Protein AF-A0A1I3NPU5-F1 (afdb_monomer_lite)

Structure (mmCIF, N/CA/C/O backbone):
data_AF-A0A1I3NPU5-F1
#
_entry.id   AF-A0A1I3NPU5-F1
#
loop_
_atom_site.group_PDB
_atom_site.id
_atom_site.type_symbol
_atom_site.label_atom_id
_atom_site.label_alt_id
_atom_site.label_comp_id
_atom_site.label_asym_id
_atom_site.label_entity_id
_atom_site.label_seq_id
_atom_site.pdbx_PDB_ins_code
_atom_site.Cartn_x
_atom_site.Cartn_y
_atom_site.Cartn_z
_atom_site.occupancy
_atom_site.B_iso_or_equiv
_atom_site.auth_seq_id
_atom_site.auth_comp_id
_atom_site.auth_asym_id
_atom_site.auth_atom_id
_atom_site.pdbx_PDB_model_num
ATOM 1 N N . MET A 1 1 ? -22.620 -15.487 -10.287 1.00 55.28 1 MET A N 1
ATOM 2 C CA . MET A 1 1 ? -22.312 -14.068 -9.967 1.00 55.28 1 MET A CA 1
ATOM 3 C C . MET A 1 1 ? -23.453 -13.297 -9.275 1.00 55.28 1 MET A C 1
ATOM 5 O O . MET A 1 1 ? -23.161 -12.290 -8.640 1.00 55.28 1 MET A O 1
ATOM 9 N N . ALA A 1 2 ? -24.715 -13.752 -9.311 1.00 50.53 2 ALA A N 1
ATOM 10 C CA . ALA A 1 2 ? -25.869 -13.012 -8.768 1.00 50.53 2 ALA A CA 1
ATOM 11 C C . ALA A 1 2 ? -25.857 -12.778 -7.237 1.00 50.53 2 ALA A C 1
ATOM 13 O O . ALA A 1 2 ? -26.222 -11.702 -6.769 1.00 50.53 2 ALA A O 1
ATOM 14 N N . TYR A 1 3 ? -25.352 -13.728 -6.443 1.00 52.34 3 TYR A N 1
ATOM 15 C CA . TYR A 1 3 ? -25.342 -13.622 -4.973 1.00 52.34 3 TYR A CA 1
ATOM 16 C C . TYR A 1 3 ? -24.472 -12.480 -4.425 1.00 52.34 3 TYR A C 1
ATOM 18 O O . TYR A 1 3 ? -24.775 -11.903 -3.380 1.00 52.34 3 TYR A O 1
ATOM 26 N N . LYS A 1 4 ? -23.411 -12.101 -5.148 1.00 52.94 4 LYS A N 1
ATOM 27 C CA . LYS A 1 4 ? -22.496 -11.031 -4.723 1.00 52.94 4 LYS A CA 1
ATOM 28 C C . LYS A 1 4 ? -23.149 -9.649 -4.862 1.00 52.94 4 LYS A C 1
ATOM 30 O O . LYS A 1 4 ? -22.954 -8.794 -4.005 1.00 52.94 4 LYS A O 1
ATOM 35 N N . LEU A 1 5 ? -23.982 -9.460 -5.888 1.00 54.56 5 LEU A N 1
ATOM 36 C CA . LEU A 1 5 ? -24.733 -8.223 -6.129 1.00 54.56 5 LEU A CA 1
ATOM 37 C C . LEU A 1 5 ? -25.843 -8.002 -5.092 1.00 54.56 5 LEU A C 1
ATOM 39 O O . LEU A 1 5 ? -25.974 -6.893 -4.577 1.00 54.56 5 LEU A O 1
ATOM 43 N N . ILE A 1 6 ? -26.566 -9.060 -4.709 1.00 59.88 6 ILE A N 1
ATOM 44 C CA . ILE A 1 6 ? -27.622 -8.991 -3.682 1.00 59.88 6 ILE A CA 1
ATOM 45 C C . ILE A 1 6 ? -27.029 -8.616 -2.314 1.00 59.88 6 ILE A C 1
ATOM 47 O O . ILE A 1 6 ? -27.575 -7.771 -1.602 1.00 59.88 6 ILE A O 1
ATOM 51 N N . TYR A 1 7 ? -25.867 -9.176 -1.963 1.00 64.38 7 TYR A N 1
ATOM 52 C CA . TYR A 1 7 ? -25.189 -8.867 -0.701 1.00 64.38 7 TYR A CA 1
ATOM 53 C C . TYR A 1 7 ? -24.688 -7.414 -0.637 1.00 64.38 7 TYR A C 1
ATOM 55 O O . TYR A 1 7 ? -24.809 -6.750 0.395 1.00 64.38 7 TYR A O 1
ATOM 63 N N . LEU A 1 8 ? -24.168 -6.888 -1.751 1.00 59.44 8 LEU A N 1
ATOM 64 C CA . LEU A 1 8 ? -23.740 -5.491 -1.852 1.00 59.44 8 LEU A CA 1
ATOM 65 C C . LEU A 1 8 ? -24.924 -4.513 -1.777 1.00 59.44 8 LEU A C 1
ATOM 67 O O . LEU A 1 8 ? -24.841 -3.533 -1.038 1.00 59.44 8 LEU A O 1
ATOM 71 N N . GLN A 1 9 ? -26.040 -4.807 -2.450 1.00 53.09 9 GLN A N 1
ATOM 72 C CA . GLN A 1 9 ? -27.280 -4.020 -2.373 1.00 53.09 9 GLN A CA 1
ATOM 73 C C . GLN A 1 9 ? -27.826 -3.944 -0.936 1.00 53.09 9 GLN A C 1
ATOM 75 O O . GLN A 1 9 ? -28.074 -2.848 -0.421 1.00 53.09 9 GLN A O 1
ATOM 80 N N . LYS A 1 10 ? -27.902 -5.087 -0.238 1.00 60.91 10 LYS A N 1
ATOM 81 C CA . LYS A 1 10 ? -28.390 -5.169 1.151 1.00 60.91 10 LYS A CA 1
ATOM 82 C C . LYS A 1 10 ? -27.482 -4.408 2.127 1.00 60.91 10 LYS A C 1
ATOM 84 O O . LYS A 1 10 ? -27.968 -3.685 2.993 1.00 60.91 10 LYS A O 1
ATOM 89 N N . LYS A 1 11 ? -26.158 -4.481 1.936 1.00 61.94 11 LYS A N 1
ATOM 90 C CA . LYS A 1 11 ? -25.164 -3.755 2.749 1.00 61.94 11 LYS A CA 1
ATOM 91 C C . LYS A 1 11 ? -25.209 -2.238 2.536 1.00 61.94 11 LYS A C 1
ATOM 93 O O . LYS A 1 11 ? -24.946 -1.490 3.476 1.00 61.94 11 LYS A O 1
ATOM 98 N N . ILE A 1 12 ? -25.539 -1.772 1.331 1.00 61.97 12 ILE A N 1
ATOM 99 C CA . ILE A 1 12 ? -25.711 -0.339 1.040 1.00 61.97 12 ILE A CA 1
ATOM 100 C C . ILE A 1 12 ? -26.996 0.191 1.689 1.00 61.97 12 ILE A C 1
ATOM 102 O O . ILE A 1 12 ? -26.957 1.251 2.311 1.00 61.97 12 ILE A O 1
ATOM 106 N N . HIS A 1 13 ? -28.107 -0.549 1.610 1.00 57.25 13 HIS A N 1
ATOM 107 C CA . HIS A 1 13 ? -29.369 -0.150 2.247 1.00 57.25 13 HIS A CA 1
ATOM 108 C C . HIS A 1 13 ? -29.252 -0.081 3.773 1.00 57.25 13 HIS A C 1
ATOM 110 O O . HIS A 1 13 ? -29.665 0.909 4.369 1.00 57.25 13 HIS A O 1
ATOM 116 N N . MET A 1 14 ? -28.589 -1.061 4.395 1.00 57.94 14 MET A N 1
ATOM 117 C CA . MET A 1 14 ? -28.402 -1.098 5.850 1.00 57.94 14 MET A CA 1
ATOM 118 C C . MET A 1 14 ? -27.530 0.052 6.382 1.00 57.94 14 MET A C 1
ATOM 120 O O . MET A 1 14 ? -27.693 0.489 7.516 1.00 57.94 14 MET A O 1
ATOM 124 N N . LYS A 1 15 ? -26.598 0.566 5.568 1.00 53.28 15 LYS A N 1
ATOM 125 C CA . LYS A 1 15 ? -25.791 1.739 5.934 1.00 53.28 15 LYS A CA 1
ATOM 126 C C . LYS A 1 15 ? -26.586 3.038 5.831 1.00 53.28 15 LYS A C 1
ATOM 128 O O . LYS A 1 15 ? -26.459 3.880 6.708 1.00 53.28 15 LYS A O 1
ATOM 133 N N . LYS A 1 16 ? -27.419 3.189 4.795 1.00 55.38 16 LYS A N 1
ATOM 134 C CA . LYS A 1 16 ? -28.238 4.395 4.591 1.00 55.38 16 LYS A CA 1
ATOM 135 C C . LYS A 1 16 ? -29.291 4.571 5.689 1.00 55.38 16 LYS A C 1
ATOM 137 O O . LYS A 1 16 ? -29.478 5.687 6.161 1.00 55.38 16 LYS A O 1
ATOM 142 N N . THR A 1 17 ? -29.924 3.485 6.137 1.00 55.03 17 THR A N 1
ATOM 143 C CA . THR A 1 17 ? -30.893 3.534 7.245 1.00 55.03 17 THR A CA 1
ATOM 144 C C . THR A 1 17 ? -30.230 3.865 8.581 1.00 55.03 17 THR A C 1
ATOM 146 O O . THR A 1 17 ? -30.767 4.666 9.340 1.00 55.03 17 THR A O 1
ATOM 149 N N . LEU A 1 18 ? -29.032 3.335 8.848 1.00 48.75 18 LEU A N 1
ATOM 150 C CA . LEU A 1 18 ? -28.306 3.613 10.090 1.00 48.75 18 LEU A CA 1
ATOM 151 C C . LEU A 1 18 ? -27.830 5.074 10.186 1.00 48.75 18 LEU A C 1
ATOM 153 O O . LEU A 1 18 ? -27.837 5.652 11.269 1.00 48.75 18 LEU A O 1
ATOM 157 N N . THR A 1 19 ? -27.457 5.691 9.059 1.00 53.41 19 THR A N 1
ATOM 158 C CA . THR A 1 19 ? -27.068 7.109 9.018 1.00 53.41 19 THR A CA 1
ATOM 159 C C . THR A 1 19 ? -28.266 8.044 9.204 1.00 53.41 19 THR A C 1
ATOM 161 O O . THR A 1 19 ? -28.142 9.048 9.893 1.00 53.41 19 THR A O 1
ATOM 164 N N . LEU A 1 20 ? -29.442 7.715 8.657 1.00 48.59 20 LEU A N 1
ATOM 165 C CA . LEU A 1 20 ? -30.634 8.562 8.804 1.00 48.59 20 LEU A CA 1
ATOM 166 C C . LEU A 1 20 ? -31.124 8.629 10.263 1.00 48.59 20 LEU A C 1
ATOM 168 O O . LEU A 1 20 ? -31.518 9.690 10.742 1.00 48.59 20 LEU A O 1
ATOM 172 N N . ILE A 1 21 ? -31.039 7.508 10.987 1.00 55.41 21 ILE A N 1
ATOM 173 C CA . ILE A 1 21 ? -31.462 7.418 12.392 1.00 55.41 21 ILE A CA 1
ATOM 174 C C . ILE A 1 21 ? -30.550 8.257 13.304 1.00 55.41 21 ILE A C 1
ATOM 176 O O . ILE A 1 21 ? -31.046 8.869 14.247 1.00 55.41 21 ILE A O 1
ATOM 180 N N . SER A 1 22 ? -29.243 8.357 13.015 1.00 49.97 22 SER A N 1
ATOM 181 C CA . SER A 1 22 ? -28.335 9.163 13.848 1.00 49.97 22 SER A CA 1
ATOM 182 C C . SER A 1 22 ? -28.521 10.671 13.675 1.00 49.97 22 SER A C 1
ATOM 184 O O . SER A 1 22 ? -28.200 11.423 14.587 1.00 49.97 22 SER A O 1
ATOM 186 N N . PHE A 1 23 ? -29.023 11.134 12.526 1.00 47.38 23 PHE A N 1
ATOM 187 C CA . PHE A 1 23 ? -29.339 12.554 12.335 1.00 47.38 23 PHE A CA 1
ATOM 188 C C . PHE A 1 23 ? -30.667 12.951 12.995 1.00 47.38 23 PHE A C 1
ATOM 190 O O . PHE A 1 23 ? -30.791 14.072 13.481 1.00 47.38 23 PHE A O 1
ATOM 197 N N . PHE A 1 24 ? -31.634 12.033 13.083 1.00 43.47 24 PHE A N 1
ATOM 198 C CA . PHE A 1 24 ? -32.937 12.317 13.691 1.00 43.47 24 PHE A CA 1
ATOM 199 C C . PHE A 1 24 ? -32.877 12.434 15.225 1.00 43.47 24 PHE A C 1
ATOM 201 O O . PHE A 1 24 ? -33.592 13.241 15.814 1.00 43.47 24 PHE A O 1
ATOM 208 N N . THR A 1 25 ? -31.987 11.692 15.891 1.00 50.06 25 THR A N 1
ATOM 209 C CA . THR A 1 25 ? -31.838 11.769 17.356 1.00 50.06 25 THR A CA 1
ATOM 210 C C . THR A 1 25 ? -31.102 13.022 17.829 1.00 50.06 25 THR A C 1
ATOM 212 O O . THR A 1 25 ? -31.394 13.516 18.914 1.00 50.06 25 THR A O 1
ATOM 215 N N . ILE A 1 26 ? -30.197 13.582 17.020 1.00 48.22 26 ILE A N 1
ATOM 216 C CA . ILE A 1 26 ? -29.483 14.823 17.365 1.00 4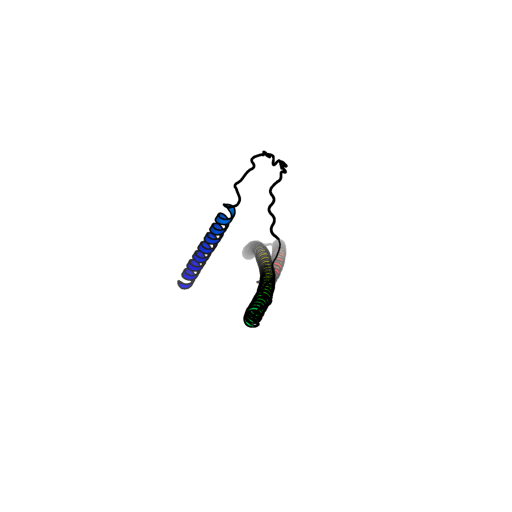8.22 26 ILE A CA 1
ATOM 217 C C . ILE A 1 26 ? -30.420 16.040 17.270 1.00 48.22 26 ILE A C 1
ATOM 219 O O . ILE A 1 26 ? -30.344 16.927 18.115 1.00 48.22 26 ILE A O 1
ATOM 223 N N . ALA A 1 27 ? -31.356 16.054 16.313 1.00 45.97 27 ALA A N 1
ATOM 224 C CA . ALA A 1 27 ? -32.297 17.165 16.132 1.00 45.97 27 ALA A CA 1
ATOM 225 C C . ALA A 1 27 ? -33.330 17.305 17.271 1.00 45.97 27 ALA A C 1
ATOM 227 O O . ALA A 1 27 ? -33.789 18.411 17.550 1.00 45.97 27 ALA A O 1
ATOM 228 N N . LEU A 1 28 ? -33.679 16.212 17.961 1.00 45.59 28 LEU A N 1
ATOM 229 C CA . LEU A 1 28 ? -34.608 16.252 19.100 1.00 45.59 28 LEU A CA 1
ATOM 230 C C . LEU A 1 28 ? -33.964 16.792 20.387 1.00 45.59 28 LEU A C 1
ATOM 232 O O . LEU A 1 28 ? -34.662 17.373 21.209 1.00 45.59 28 LEU A O 1
ATOM 236 N N . VAL A 1 29 ? -32.644 16.650 20.555 1.00 44.84 29 VAL A N 1
ATOM 237 C CA . VAL A 1 29 ? -31.936 17.091 21.774 1.00 44.84 29 VAL A CA 1
ATOM 238 C C . VAL A 1 29 ? -31.592 18.586 21.736 1.00 44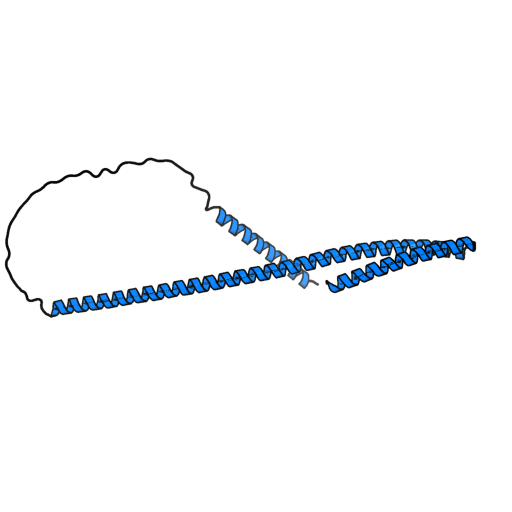.84 29 VAL A C 1
ATOM 240 O O . VAL A 1 29 ? -31.466 19.214 22.783 1.00 44.84 29 VAL A O 1
ATOM 243 N N . THR A 1 30 ? -31.493 19.200 20.554 1.00 42.59 30 THR A N 1
ATOM 244 C CA . THR A 1 30 ? -31.185 20.636 20.431 1.00 42.59 30 THR A CA 1
ATOM 245 C C . THR A 1 30 ? -32.404 21.554 20.528 1.00 42.59 30 THR A C 1
ATOM 247 O O . THR A 1 30 ? -32.223 22.760 20.651 1.00 42.59 30 THR A O 1
ATOM 250 N N . ASN A 1 31 ? -33.634 21.025 20.495 1.00 40.56 31 ASN A N 1
ATOM 251 C CA . ASN A 1 31 ? -34.851 21.849 20.490 1.00 40.56 31 ASN A CA 1
ATOM 252 C C . ASN A 1 31 ? -35.455 22.106 21.887 1.00 40.56 31 ASN A C 1
ATOM 254 O O . ASN A 1 31 ? -36.486 22.760 21.989 1.00 40.56 31 ASN A O 1
ATOM 258 N N . THR A 1 32 ? -34.831 21.616 22.966 1.00 36.97 32 THR A N 1
ATOM 259 C CA . THR A 1 32 ? -35.301 21.817 24.355 1.00 36.97 32 THR A CA 1
ATOM 260 C C . THR A 1 32 ? -34.429 22.773 25.178 1.00 36.97 32 THR A C 1
ATOM 262 O O . THR A 1 32 ? -34.630 22.894 26.380 1.00 36.97 32 THR A O 1
ATOM 265 N N . TYR A 1 33 ? -33.463 23.459 24.558 1.00 37.91 33 TYR A N 1
ATOM 266 C CA . TYR A 1 33 ? -32.543 24.389 25.231 1.00 37.91 33 TYR A CA 1
ATOM 267 C C . TYR A 1 33 ? -32.422 25.713 24.463 1.00 37.91 33 TYR A C 1
ATOM 269 O O . TYR A 1 33 ? -31.329 26.102 24.068 1.00 37.91 33 TYR A O 1
ATOM 277 N N . ALA A 1 34 ? -33.537 26.399 24.199 1.00 37.72 34 ALA A N 1
ATOM 278 C CA . ALA A 1 34 ? -33.488 27.769 23.673 1.00 37.72 34 ALA A CA 1
ATOM 279 C C . ALA A 1 34 ? -34.825 28.523 23.796 1.00 37.72 34 ALA A C 1
ATOM 281 O O . ALA A 1 34 ? -35.355 28.949 22.782 1.00 37.72 34 ALA A O 1
ATOM 282 N N . GLN A 1 35 ? -35.363 28.673 25.009 1.00 34.16 35 GLN A N 1
ATOM 283 C CA . GLN A 1 35 ? -36.125 29.831 25.529 1.00 34.16 35 GLN A CA 1
ATOM 284 C C . GLN A 1 35 ? -36.048 29.659 27.058 1.00 34.16 35 GLN A C 1
ATOM 286 O O . GLN A 1 35 ? -36.206 28.547 27.539 1.00 34.16 35 GLN A O 1
ATOM 291 N N . GLU A 1 36 ? -35.602 30.614 27.865 1.00 34.31 36 GLU A N 1
ATOM 292 C CA . GLU A 1 36 ? -36.238 31.902 28.121 1.00 34.31 36 GLU A CA 1
ATOM 293 C C . GLU A 1 36 ? -35.182 32.950 28.507 1.00 34.31 36 GLU A C 1
ATOM 295 O O . GLU A 1 36 ? -34.229 32.672 29.239 1.00 34.31 36 GLU A O 1
ATOM 300 N N . GLY A 1 37 ? -35.360 34.153 27.960 1.00 32.03 37 GLY A N 1
ATOM 301 C CA . GLY A 1 37 ? -34.601 35.349 28.292 1.00 32.03 37 GLY A CA 1
ATOM 302 C C . GLY A 1 37 ? -35.202 36.115 29.471 1.00 32.03 37 GLY A C 1
ATOM 303 O O . GLY A 1 37 ? -36.345 35.913 29.874 1.00 32.03 37 GLY A O 1
ATOM 304 N N . GLU A 1 38 ? -34.368 37.002 29.996 1.00 32.44 38 GLU A N 1
ATOM 30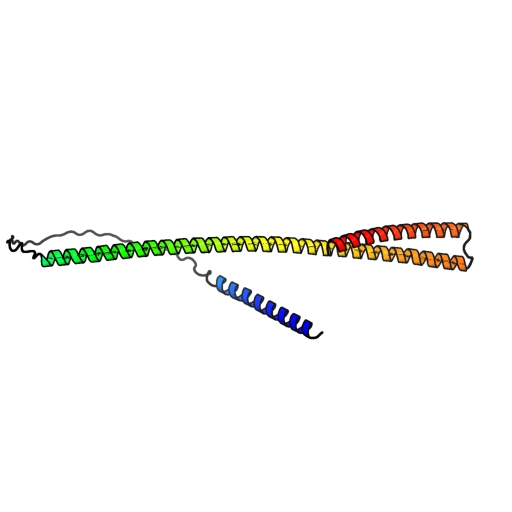5 C CA . GLU A 1 38 ? -34.559 37.917 31.118 1.00 32.44 38 GLU A CA 1
ATOM 306 C C . GLU A 1 38 ? -35.865 38.725 31.078 1.00 32.44 38 GLU A C 1
ATOM 308 O O . GLU A 1 38 ? -36.223 39.293 30.050 1.00 32.44 38 GLU A O 1
ATOM 313 N N . THR A 1 39 ? -36.494 38.912 32.242 1.00 30.12 39 THR A N 1
ATOM 314 C CA . THR A 1 39 ? -37.157 40.178 32.593 1.00 30.12 39 THR A CA 1
ATOM 315 C C . THR A 1 39 ? -37.045 40.464 34.093 1.00 30.12 39 THR A C 1
ATOM 317 O O . THR A 1 39 ? -36.981 39.584 34.948 1.00 30.12 39 THR A O 1
ATOM 320 N N . THR A 1 40 ? -36.941 41.753 34.368 1.00 32.25 40 THR A N 1
ATOM 321 C CA . THR A 1 40 ? -36.535 42.460 35.580 1.00 32.25 40 THR A CA 1
ATOM 322 C C . THR A 1 40 ? -37.637 42.595 36.651 1.00 32.25 40 THR A C 1
ATOM 324 O O . THR A 1 40 ? -38.761 42.930 36.303 1.00 32.25 40 THR A O 1
ATOM 327 N N . ILE A 1 41 ? -37.265 42.393 37.932 1.00 36.34 41 ILE A N 1
ATOM 328 C CA . ILE A 1 41 ? -37.550 43.167 39.185 1.00 36.34 41 ILE A CA 1
ATOM 329 C C . ILE A 1 41 ? -38.910 43.930 39.246 1.00 36.34 41 ILE A C 1
ATOM 331 O O . ILE A 1 41 ? -39.131 44.776 38.382 1.00 36.34 41 ILE A O 1
ATOM 335 N N . PRO A 1 42 ? -39.769 43.787 40.302 1.00 35.38 42 PRO A N 1
ATOM 336 C CA . PRO A 1 42 ? -39.397 44.274 41.640 1.00 35.38 42 PRO A CA 1
ATOM 337 C C . PRO A 1 42 ? -39.877 43.548 42.908 1.00 35.38 42 PRO A C 1
ATOM 339 O O . PRO A 1 42 ? -40.962 42.984 43.016 1.00 35.38 42 PRO A O 1
ATOM 342 N N . ALA A 1 43 ? -39.019 43.701 43.920 1.00 30.53 43 ALA A N 1
ATOM 343 C CA . ALA A 1 43 ? -39.237 43.444 45.332 1.00 30.53 43 ALA A CA 1
ATOM 344 C C . ALA A 1 43 ? -40.442 44.220 45.889 1.00 30.53 43 ALA A C 1
ATOM 346 O O . ALA A 1 43 ? -40.550 45.431 45.699 1.00 30.53 43 ALA A O 1
ATOM 347 N N . THR A 1 44 ? -41.291 43.533 46.658 1.00 26.98 44 THR A N 1
ATOM 348 C CA . THR A 1 44 ? -42.281 44.165 47.537 1.00 26.98 44 THR A CA 1
ATOM 349 C C . THR A 1 44 ? -42.194 43.564 48.940 1.00 26.98 44 THR A C 1
ATOM 351 O O . THR A 1 44 ? -42.143 42.352 49.124 1.00 26.98 44 THR A O 1
ATOM 354 N N . LYS A 1 45 ? -42.117 44.495 49.894 1.00 26.95 45 LYS A N 1
ATOM 355 C CA . LYS A 1 45 ? -42.062 44.414 51.358 1.00 26.95 45 LYS A CA 1
ATOM 356 C C . LYS A 1 45 ? -42.844 43.261 51.995 1.00 26.95 45 LYS A C 1
ATOM 358 O O . LYS A 1 45 ? -44.010 43.058 51.677 1.00 26.95 45 LYS A O 1
ATOM 363 N N . ILE A 1 46 ? -42.261 42.680 53.045 1.00 29.83 46 ILE A N 1
ATOM 364 C CA . ILE A 1 46 ? -43.029 42.092 54.148 1.00 29.83 46 ILE A CA 1
ATOM 365 C C . ILE A 1 46 ? -42.560 42.732 55.455 1.00 29.83 46 ILE A C 1
ATOM 367 O O . ILE A 1 46 ? -41.429 42.551 55.898 1.00 29.83 46 ILE A O 1
ATOM 371 N N . THR A 1 47 ? -43.448 43.539 56.016 1.00 26.50 47 THR A N 1
ATOM 372 C CA . THR A 1 47 ? -43.441 44.079 57.376 1.00 26.50 47 THR A CA 1
ATOM 373 C C . THR A 1 47 ? -43.927 42.982 58.333 1.00 26.50 47 THR A C 1
ATOM 375 O O . THR A 1 47 ? -44.914 42.328 57.996 1.00 26.50 47 THR A O 1
ATOM 378 N N . PRO A 1 48 ? -43.357 42.802 59.536 1.00 28.64 48 PRO A N 1
ATOM 379 C CA . PRO A 1 48 ? -44.069 42.177 60.643 1.00 28.64 48 PRO A CA 1
ATOM 380 C C . PRO A 1 48 ? -44.543 43.271 61.608 1.00 28.64 48 PRO A C 1
ATOM 382 O O . PRO A 1 48 ? -43.728 43.940 62.241 1.00 28.64 48 PRO A O 1
ATOM 385 N N . SER A 1 49 ? -45.859 43.477 61.688 1.00 29.80 49 SER A N 1
ATOM 386 C CA . SER A 1 49 ? -46.488 44.327 62.700 1.00 29.80 49 SER A CA 1
ATOM 387 C C . SER A 1 49 ? -46.866 43.509 63.933 1.00 29.80 49 SER A C 1
ATOM 389 O O . SER A 1 49 ? -47.609 42.532 63.858 1.00 29.80 49 SER A O 1
ATOM 391 N N . GLU A 1 50 ? -46.343 43.984 65.048 1.00 28.77 50 GLU A N 1
ATOM 392 C CA . GLU A 1 50 ? -46.715 43.775 66.440 1.00 28.77 50 GLU A CA 1
ATOM 393 C C . GLU A 1 50 ? -48.208 44.043 66.720 1.00 28.77 50 GLU A C 1
ATOM 395 O O . GLU A 1 50 ? -48.784 44.993 66.191 1.00 28.77 50 GLU A O 1
ATOM 400 N N . SER A 1 51 ? -48.834 43.223 67.571 1.00 33.19 51 SER A N 1
ATOM 401 C CA . SER A 1 51 ? -49.849 43.677 68.537 1.00 33.19 51 SER A CA 1
ATOM 402 C C . SER A 1 51 ? -50.076 42.631 69.635 1.00 33.19 51 SER A C 1
ATOM 404 O O . SER A 1 51 ? -50.222 41.434 69.388 1.00 33.19 51 SER A O 1
ATOM 406 N N . VAL A 1 52 ? -50.046 43.143 70.861 1.00 28.64 52 VAL A N 1
ATOM 407 C CA . VAL A 1 52 ? -50.351 42.531 72.157 1.00 28.64 52 VAL A CA 1
ATOM 408 C C . VAL A 1 52 ? -51.778 42.943 72.537 1.00 28.64 52 VAL A C 1
ATOM 410 O O . VAL A 1 52 ? -52.158 44.059 72.204 1.00 28.64 52 VAL A O 1
ATOM 413 N N . GLU A 1 53 ? -52.534 42.074 73.222 1.00 30.53 53 GLU A N 1
ATOM 414 C CA . GLU A 1 53 ? -53.359 42.351 74.430 1.00 30.53 53 GLU A CA 1
ATOM 415 C C . GLU A 1 53 ? -54.298 41.143 74.717 1.00 30.53 53 GLU A C 1
ATOM 417 O O . GLU A 1 53 ? -54.981 40.669 73.816 1.00 30.53 53 GLU A O 1
ATOM 422 N N . THR A 1 54 ? -54.170 40.410 75.842 1.00 24.33 54 THR A N 1
ATOM 423 C CA . THR A 1 54 ? -54.895 40.540 77.147 1.00 24.33 54 THR A CA 1
ATOM 424 C C . THR A 1 54 ? -56.438 40.586 77.001 1.00 24.33 54 THR A C 1
ATOM 426 O O . THR A 1 54 ? -56.936 41.324 76.171 1.00 24.33 54 THR A O 1
ATOM 429 N N . ILE A 1 55 ? -57.338 39.885 77.720 1.00 27.84 55 ILE A N 1
ATOM 430 C CA . ILE A 1 55 ? -57.448 39.271 79.066 1.00 27.84 55 ILE A CA 1
ATOM 431 C C . ILE A 1 55 ? -58.637 38.267 79.014 1.00 27.84 55 ILE A C 1
ATOM 433 O O . ILE A 1 55 ? -59.595 38.547 78.290 1.00 27.84 55 ILE A O 1
ATOM 437 N N . LYS A 1 56 ? -58.659 37.188 79.821 1.00 31.44 56 LYS A N 1
ATOM 438 C CA . LYS A 1 56 ? -59.732 36.899 80.815 1.00 31.44 56 LYS A CA 1
ATOM 439 C C . LYS A 1 56 ? -59.575 35.554 81.532 1.00 31.44 56 LYS A C 1
ATOM 441 O O . LYS A 1 56 ? -59.022 34.588 81.028 1.00 31.44 56 LYS A O 1
ATOM 446 N N . GLU A 1 57 ? -60.072 35.594 82.755 1.00 26.34 57 GLU A N 1
ATOM 447 C CA . GLU A 1 57 ? -59.764 34.841 83.960 1.00 26.34 57 GLU A CA 1
ATOM 448 C C . GLU A 1 57 ? -60.997 34.019 84.374 1.00 26.34 57 GLU A C 1
ATOM 450 O O . GLU A 1 57 ? -62.112 34.529 84.288 1.00 26.34 57 GLU A O 1
ATOM 455 N N . ALA A 1 58 ? -60.795 32.766 84.796 1.00 30.27 58 ALA A N 1
ATOM 456 C CA . ALA A 1 58 ? -61.681 31.947 85.647 1.00 30.27 58 ALA A CA 1
ATOM 457 C C . ALA A 1 58 ? -60.942 30.614 85.907 1.00 30.27 58 ALA A C 1
ATOM 459 O O . ALA A 1 58 ? -60.768 29.816 84.992 1.00 30.27 58 ALA A O 1
ATOM 460 N N . VAL A 1 59 ? -60.233 30.434 87.028 1.00 28.64 59 VAL A N 1
ATOM 461 C CA . VAL A 1 59 ? -60.737 29.900 88.312 1.00 28.64 59 VAL A CA 1
ATOM 462 C C . VAL A 1 59 ? -61.631 28.669 88.118 1.00 28.64 59 VAL A C 1
ATOM 464 O O . VAL A 1 59 ? -62.774 28.827 87.716 1.00 28.64 59 VAL A O 1
ATOM 467 N N . VAL A 1 60 ? -61.115 27.464 88.401 1.00 29.59 60 VAL A N 1
ATOM 468 C CA . VAL A 1 60 ? -61.535 26.574 89.509 1.00 29.59 60 VAL A CA 1
ATOM 469 C C . VAL A 1 60 ? -60.486 25.452 89.662 1.00 29.59 60 VAL A C 1
ATOM 471 O O . VAL A 1 60 ? -60.006 24.865 88.696 1.00 29.59 60 VAL A O 1
ATOM 474 N N . GLU A 1 61 ? -60.126 25.225 90.919 1.00 28.39 61 GLU A N 1
ATOM 475 C CA . GLU A 1 61 ? -59.133 24.319 91.496 1.00 28.39 61 GLU A CA 1
ATOM 476 C C . GLU A 1 61 ? -59.538 22.812 91.510 1.00 28.39 61 GLU A C 1
ATOM 478 O O . GLU A 1 61 ? -60.616 22.454 91.033 1.00 28.39 61 GLU A O 1
ATOM 483 N N . PRO A 1 62 ? -58.663 21.901 91.998 1.00 45.72 62 PRO A N 1
ATOM 484 C CA . PRO A 1 62 ? -58.545 20.512 91.561 1.00 45.72 62 PRO A CA 1
ATOM 485 C C . PRO A 1 62 ? -59.356 19.535 92.418 1.00 45.72 62 PRO A C 1
ATOM 487 O O . PRO A 1 62 ? -59.652 19.789 93.580 1.00 45.72 62 PRO A O 1
ATOM 490 N N . THR A 1 63 ? -59.650 18.346 91.893 1.00 26.92 63 THR A N 1
ATOM 491 C CA . THR A 1 63 ? -60.027 17.205 92.742 1.00 26.92 63 THR A CA 1
ATOM 492 C C . THR A 1 63 ? -59.725 15.884 92.044 1.00 26.92 63 THR A C 1
ATOM 494 O O . THR A 1 63 ? -60.420 15.437 91.138 1.00 26.92 63 THR A O 1
ATOM 497 N N . THR A 1 64 ? -58.603 15.304 92.467 1.00 38.25 64 THR A N 1
ATOM 498 C CA . THR A 1 64 ? -58.427 13.880 92.775 1.00 38.25 64 THR A CA 1
ATOM 499 C C . THR A 1 64 ? -59.561 12.945 92.340 1.00 38.25 64 THR A C 1
ATOM 501 O O . THR A 1 64 ? -60.638 12.960 92.931 1.00 38.25 64 THR A O 1
ATOM 504 N N . LYS A 1 65 ? -59.271 12.027 91.406 1.00 34.34 65 LYS A N 1
ATOM 505 C CA . LYS A 1 65 ? -59.756 10.636 91.464 1.00 34.34 65 LYS A CA 1
ATOM 506 C C . LYS A 1 65 ? -59.089 9.741 90.417 1.00 34.34 65 LYS A C 1
ATOM 508 O O . LYS A 1 65 ? -58.968 10.102 89.255 1.00 34.34 65 LYS A O 1
ATOM 513 N N . ALA A 1 66 ? -58.740 8.548 90.892 1.00 36.53 66 ALA A N 1
ATOM 514 C CA . ALA A 1 66 ? -58.429 7.339 90.140 1.00 36.53 66 ALA A CA 1
ATOM 515 C C . ALA A 1 66 ? -57.082 7.299 89.398 1.00 36.53 66 ALA A C 1
ATOM 517 O O . ALA A 1 66 ? -56.994 7.213 88.177 1.00 36.53 66 ALA A O 1
ATOM 518 N N . VAL A 1 67 ? -56.020 7.180 90.198 1.00 46.06 67 VAL A N 1
ATOM 519 C CA . VAL A 1 67 ? -54.950 6.216 89.909 1.00 46.06 67 VAL A CA 1
ATOM 520 C C . VAL A 1 67 ? -55.580 4.816 89.915 1.00 46.06 67 VAL A C 1
ATOM 522 O O . VAL A 1 67 ? -55.542 4.111 90.910 1.00 46.06 67 VAL A O 1
ATOM 525 N N . GLU A 1 68 ? -56.220 4.444 88.814 1.00 43.69 68 GLU A N 1
ATOM 526 C CA . GLU A 1 68 ? -56.468 3.053 88.428 1.00 43.69 68 GLU A CA 1
ATOM 527 C C . GLU A 1 68 ? -56.199 2.962 86.927 1.00 43.69 68 GLU A C 1
ATOM 529 O O . GLU A 1 68 ? -57.061 2.681 86.097 1.00 43.69 68 GLU A O 1
ATOM 534 N N . THR A 1 69 ? -54.950 3.248 86.561 1.00 45.31 69 THR A N 1
ATOM 535 C CA . THR A 1 69 ? -54.365 2.791 85.305 1.00 45.31 69 THR A CA 1
ATOM 536 C C . THR A 1 69 ? -54.364 1.269 85.337 1.00 45.31 69 THR A C 1
ATOM 538 O O . THR A 1 69 ? -53.428 0.622 85.807 1.00 45.31 69 THR A O 1
ATOM 541 N N . THR A 1 70 ? -55.477 0.689 84.892 1.00 52.03 70 THR A N 1
ATOM 542 C CA . THR A 1 70 ? -55.636 -0.754 84.764 1.00 52.03 70 THR A CA 1
ATOM 543 C C . THR A 1 70 ? -54.454 -1.304 83.970 1.00 52.03 70 THR A C 1
ATOM 545 O O . THR A 1 70 ? -54.078 -0.776 82.921 1.00 52.03 70 THR A O 1
ATOM 548 N N . ALA A 1 71 ? -53.835 -2.373 84.471 1.00 56.97 71 ALA A N 1
ATOM 549 C CA . ALA A 1 71 ? -52.686 -3.020 83.837 1.00 56.97 71 ALA A CA 1
ATOM 550 C C . ALA A 1 71 ? -52.912 -3.313 82.335 1.00 56.97 71 ALA A C 1
ATOM 552 O O . ALA A 1 71 ? -51.959 -3.352 81.559 1.00 56.97 71 ALA A O 1
ATOM 553 N N . ALA A 1 72 ? -54.174 -3.440 81.910 1.00 60.31 72 ALA A N 1
ATOM 554 C CA . ALA A 1 72 ? -54.600 -3.583 80.523 1.00 60.31 72 ALA A CA 1
ATOM 555 C C . ALA A 1 72 ? -54.224 -2.395 79.610 1.00 60.31 72 ALA A C 1
ATOM 557 O O . ALA A 1 72 ? -53.821 -2.629 78.468 1.00 60.31 72 ALA A O 1
ATOM 558 N N . ASP A 1 73 ? -54.304 -1.147 80.080 1.00 61.28 73 ASP A N 1
ATOM 559 C CA . ASP A 1 73 ? -53.970 0.032 79.268 1.00 61.28 73 ASP A CA 1
ATOM 560 C C . ASP A 1 73 ? -52.456 0.243 79.165 1.00 61.28 73 ASP A C 1
ATOM 562 O O . ASP A 1 73 ? -51.949 0.483 78.066 1.00 61.28 73 ASP A O 1
ATOM 566 N N . MET A 1 74 ? -51.701 0.003 80.246 1.00 62.84 74 MET A N 1
ATOM 567 C CA . MET A 1 74 ? -50.232 -0.052 80.175 1.00 62.84 74 MET A CA 1
ATOM 568 C C . MET A 1 74 ? -49.748 -1.186 79.261 1.00 62.84 74 MET A C 1
ATOM 570 O O . MET A 1 74 ? -48.780 -1.018 78.520 1.00 62.84 74 MET A O 1
ATOM 574 N N . GLN A 1 75 ? -50.433 -2.334 79.254 1.00 69.31 75 GLN A N 1
ATOM 575 C CA . GLN A 1 75 ? -50.095 -3.462 78.383 1.00 69.31 75 GLN A CA 1
ATOM 576 C C . GLN A 1 75 ? -50.410 -3.175 76.908 1.00 69.31 75 GLN A C 1
ATOM 578 O O . GLN A 1 75 ? -49.630 -3.540 76.025 1.00 69.31 75 GLN A O 1
ATOM 583 N N . LYS A 1 76 ? -51.517 -2.481 76.614 1.00 72.62 76 LYS A N 1
ATOM 584 C CA . LYS A 1 76 ? -51.823 -1.991 75.260 1.00 72.62 76 LYS A CA 1
ATOM 585 C C . LYS A 1 76 ? -50.790 -0.971 74.782 1.00 72.62 76 LYS A C 1
ATOM 587 O O . LYS A 1 76 ? -50.330 -1.078 73.645 1.00 72.62 76 LYS A O 1
ATOM 592 N N . GLN A 1 77 ? -50.375 -0.049 75.648 1.00 72.75 77 GLN A N 1
ATOM 593 C CA . GLN A 1 77 ? -49.368 0.966 75.338 1.00 72.75 77 GLN A CA 1
ATOM 594 C C . GLN A 1 77 ? -47.976 0.343 75.131 1.00 72.75 77 GLN A C 1
ATOM 596 O O . GLN A 1 77 ? -47.288 0.665 74.162 1.00 72.75 77 GLN A O 1
ATOM 601 N N . ALA A 1 78 ? -47.596 -0.643 75.951 1.00 72.94 78 ALA A N 1
ATOM 602 C CA . ALA A 1 78 ? -46.369 -1.422 75.778 1.00 72.94 78 ALA A CA 1
ATOM 603 C C . ALA A 1 78 ? -46.367 -2.233 74.467 1.00 72.94 78 ALA A C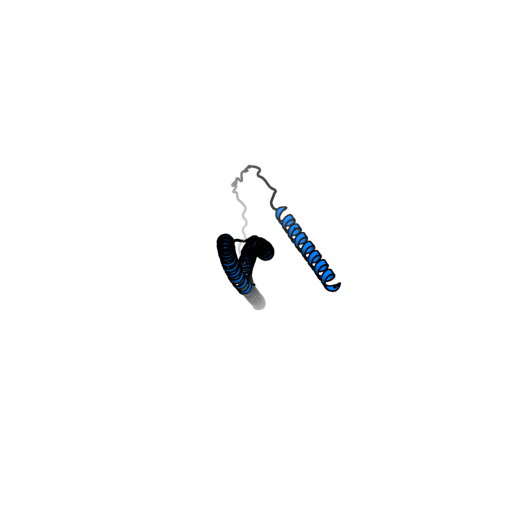 1
ATOM 605 O O . ALA A 1 78 ? -45.354 -2.295 73.767 1.00 72.94 78 ALA A O 1
ATOM 606 N N . ASN A 1 79 ? -47.508 -2.819 74.088 1.00 79.69 79 ASN A N 1
ATOM 607 C CA . ASN A 1 79 ? -47.658 -3.529 72.817 1.00 79.69 79 ASN A CA 1
ATOM 608 C C . ASN A 1 79 ? -47.618 -2.583 71.603 1.00 79.69 79 ASN A C 1
ATOM 610 O O . ASN A 1 79 ? -47.068 -2.953 70.566 1.00 79.69 79 ASN A O 1
ATOM 614 N N . GLN A 1 80 ? -48.162 -1.366 71.713 1.00 78.81 80 GLN A N 1
ATOM 615 C CA . GLN A 1 80 ? -48.041 -0.333 70.677 1.00 78.81 80 GLN A CA 1
ATOM 616 C C . GLN A 1 80 ? -46.598 0.158 70.525 1.00 78.81 80 GLN A C 1
ATOM 618 O O . GLN A 1 80 ? -46.106 0.229 69.401 1.00 78.81 80 GLN A O 1
ATOM 623 N N . LEU A 1 81 ? -45.893 0.410 71.630 1.00 77.50 81 LEU A N 1
ATOM 624 C CA . LEU A 1 81 ? -44.475 0.784 71.615 1.00 77.50 81 LEU A CA 1
ATOM 625 C C . LEU A 1 81 ? -43.597 -0.313 71.000 1.00 77.50 81 LEU A C 1
ATOM 627 O O . LEU A 1 81 ? -42.722 -0.007 70.193 1.00 77.50 81 LEU A O 1
ATOM 631 N N . LYS A 1 82 ? -43.865 -1.594 71.298 1.00 79.81 82 LYS A N 1
ATOM 632 C CA . LYS A 1 82 ? -43.194 -2.725 70.631 1.00 79.81 82 LYS A CA 1
ATOM 633 C C . LYS A 1 82 ? -43.442 -2.739 69.124 1.00 79.81 82 LYS A C 1
ATOM 635 O O . LYS A 1 82 ? -42.487 -2.818 68.360 1.00 79.81 82 LYS A O 1
ATOM 640 N N . LYS A 1 83 ? -44.699 -2.600 68.687 1.00 82.62 83 LYS A N 1
ATOM 641 C CA . LYS A 1 83 ? -45.038 -2.542 67.254 1.00 82.62 83 LYS A CA 1
ATOM 642 C C . LYS A 1 83 ? -44.361 -1.367 66.548 1.00 82.62 83 LYS A C 1
ATOM 644 O O . LYS A 1 83 ? -43.897 -1.530 65.424 1.00 82.62 83 LYS A O 1
ATOM 649 N N . GLN A 1 84 ? -44.278 -0.209 67.202 1.00 79.75 84 GLN A N 1
ATOM 650 C CA . GLN A 1 84 ? -43.598 0.965 66.661 1.00 79.75 84 GLN A CA 1
ATOM 651 C C . GLN A 1 84 ? -42.086 0.724 66.536 1.00 79.75 84 GLN A C 1
ATOM 653 O O . GLN A 1 84 ? -41.512 0.974 65.480 1.00 79.75 84 GLN A O 1
ATOM 658 N N . ALA A 1 85 ? -41.460 0.148 67.567 1.00 82.12 85 ALA A N 1
ATOM 659 C CA . ALA A 1 85 ? -40.044 -0.208 67.546 1.00 82.12 85 ALA A CA 1
ATOM 660 C C . ALA A 1 85 ? -39.715 -1.249 66.460 1.00 82.12 85 ALA A C 1
ATOM 662 O O . ALA A 1 85 ? -38.709 -1.117 65.760 1.00 82.12 85 ALA A O 1
ATOM 663 N N . ASP A 1 86 ? -40.573 -2.255 66.269 1.00 86.56 86 ASP A N 1
ATOM 664 C CA . ASP A 1 86 ? -40.424 -3.251 65.203 1.00 86.56 86 ASP A CA 1
ATOM 665 C C . ASP A 1 86 ? -40.593 -2.623 63.809 1.00 86.56 86 ASP A C 1
ATOM 667 O O . ASP A 1 86 ? -39.830 -2.933 62.888 1.00 86.56 86 ASP A O 1
ATOM 671 N N . LEU A 1 87 ? -41.540 -1.692 63.657 1.00 85.69 87 LEU A N 1
ATOM 672 C CA . LEU A 1 87 ? -41.768 -0.957 62.414 1.00 85.69 87 LEU A CA 1
ATOM 673 C C . LEU A 1 87 ? -40.582 -0.048 62.061 1.00 85.69 87 LEU A C 1
ATOM 675 O O . LEU A 1 87 ? -40.146 -0.021 60.908 1.00 85.69 87 LEU A O 1
ATOM 679 N N . ASP A 1 88 ? -40.022 0.661 63.037 1.00 86.06 88 ASP A N 1
ATOM 680 C CA . ASP A 1 88 ? -38.863 1.532 62.833 1.00 86.06 88 ASP A CA 1
ATOM 681 C C . ASP A 1 88 ? -37.594 0.720 62.546 1.00 86.06 88 ASP A C 1
ATOM 683 O O . ASP A 1 88 ? -36.805 1.078 61.666 1.00 86.06 88 ASP A O 1
ATOM 687 N N . LYS A 1 89 ? -37.439 -0.447 63.183 1.00 88.50 89 LYS A N 1
ATOM 688 C CA . LYS A 1 89 ? -36.369 -1.403 62.871 1.00 88.50 89 LYS A CA 1
ATOM 689 C C . LYS A 1 89 ? -36.496 -1.955 61.448 1.00 88.50 89 LYS A C 1
ATOM 691 O O . LYS A 1 89 ? -35.483 -2.090 60.756 1.00 88.50 89 LYS A O 1
ATOM 696 N N . LEU A 1 90 ? -37.717 -2.232 60.984 1.00 86.88 90 LEU A N 1
ATOM 697 C CA . LEU A 1 90 ? -37.983 -2.671 59.613 1.00 86.88 90 LEU A CA 1
ATOM 698 C C . LEU A 1 90 ? -37.675 -1.564 58.593 1.00 86.88 90 LEU A C 1
ATOM 700 O O . LEU A 1 90 ? -36.981 -1.821 57.608 1.00 86.88 90 LEU A O 1
ATOM 704 N N . LYS A 1 91 ? -38.103 -0.322 58.851 1.00 88.50 91 LYS A N 1
ATOM 705 C CA . LYS A 1 91 ? -37.779 0.847 58.011 1.00 88.50 91 LYS A CA 1
ATOM 706 C C . LYS A 1 91 ? -36.272 1.088 57.929 1.00 88.50 91 LYS A C 1
ATOM 708 O O . LYS A 1 91 ? -35.741 1.266 56.835 1.00 88.50 91 LYS A O 1
ATOM 713 N N . ALA A 1 92 ? -35.566 1.032 59.059 1.00 86.81 92 ALA A N 1
ATOM 714 C CA . ALA A 1 92 ? -34.115 1.194 59.101 1.00 86.81 92 ALA A CA 1
ATOM 715 C C . ALA A 1 92 ? -33.380 0.086 58.326 1.00 86.81 92 ALA A C 1
ATOM 717 O O . ALA A 1 92 ? -32.364 0.351 57.679 1.00 86.81 92 ALA A O 1
ATOM 718 N N . LYS A 1 93 ? -33.890 -1.153 58.362 1.00 89.81 93 LYS A N 1
ATOM 719 C CA . LYS A 1 93 ? -33.350 -2.265 57.569 1.00 89.81 93 LYS A CA 1
ATOM 720 C C . LYS A 1 93 ? -33.582 -2.049 56.070 1.00 89.81 93 LYS A C 1
ATOM 722 O O . LYS A 1 93 ? -32.625 -2.141 55.308 1.00 89.81 93 LYS A O 1
ATOM 727 N N . ASN A 1 94 ? -34.795 -1.664 55.672 1.00 89.62 94 ASN A N 1
ATOM 728 C CA . ASN A 1 94 ? -35.128 -1.370 54.275 1.00 89.62 94 ASN A CA 1
ATOM 729 C C . ASN A 1 94 ? -34.283 -0.220 53.707 1.00 89.62 94 ASN A C 1
ATOM 731 O O . ASN A 1 94 ? -33.744 -0.350 52.614 1.00 89.62 94 ASN A O 1
ATOM 735 N N . LEU A 1 95 ? -34.083 0.865 54.465 1.00 89.25 95 LEU A N 1
ATOM 736 C CA . LEU A 1 95 ? -33.207 1.973 54.059 1.00 89.25 95 LEU A CA 1
ATOM 737 C C . LEU A 1 95 ? -31.751 1.523 53.873 1.00 89.25 95 LEU A C 1
ATOM 739 O O . LEU A 1 95 ? -31.106 1.905 52.899 1.00 89.25 95 LEU A O 1
ATOM 743 N N . LYS A 1 96 ? -31.225 0.685 54.778 1.00 92.00 96 LYS A N 1
ATOM 744 C CA . LYS A 1 96 ? -29.866 0.132 54.650 1.00 92.00 96 LYS A CA 1
ATOM 745 C C . LYS A 1 96 ? -29.725 -0.777 53.434 1.00 92.00 96 LYS A C 1
ATOM 747 O O . LYS A 1 96 ? -28.689 -0.735 52.770 1.00 92.00 96 LYS A O 1
ATOM 752 N N . ASP A 1 97 ? -30.723 -1.609 53.162 1.00 90.50 97 ASP A N 1
ATOM 753 C CA . ASP A 1 97 ? -30.693 -2.526 52.027 1.00 90.50 97 ASP A CA 1
ATOM 754 C C . ASP A 1 97 ? -30.835 -1.765 50.700 1.00 90.50 97 ASP A C 1
ATOM 756 O O . ASP A 1 97 ? -30.072 -2.032 49.772 1.00 90.50 97 ASP A O 1
ATOM 760 N N . GLU A 1 98 ? -31.672 -0.728 50.641 1.00 90.19 98 GLU A N 1
ATOM 761 C CA . GLU A 1 98 ? -31.773 0.164 49.480 1.00 90.19 98 GLU A CA 1
ATOM 762 C C . GLU A 1 98 ? -30.455 0.908 49.219 1.00 90.19 98 GLU A C 1
ATOM 764 O O . GLU A 1 98 ? -29.926 0.903 48.108 1.00 90.19 98 GLU A O 1
ATOM 769 N N . GLN A 1 99 ? -29.826 1.447 50.265 1.00 91.31 99 GLN A N 1
ATOM 770 C CA . GLN A 1 99 ? -28.541 2.135 50.138 1.00 91.31 99 GLN A CA 1
ATOM 771 C C . GLN A 1 99 ? -27.414 1.196 49.670 1.00 91.31 99 GLN A C 1
ATOM 773 O O . GLN A 1 99 ? -26.501 1.618 48.955 1.00 91.31 99 GLN A O 1
ATOM 778 N N . LYS A 1 100 ? -27.463 -0.093 50.040 1.00 92.81 100 LYS A N 1
ATOM 779 C CA . LYS A 1 100 ? -26.549 -1.115 49.501 1.00 92.81 100 LYS A CA 1
ATOM 780 C C . LYS A 1 100 ? -26.828 -1.408 48.028 1.00 92.81 100 LYS A C 1
ATOM 782 O O . LYS A 1 100 ? -25.867 -1.584 47.280 1.00 92.81 100 LYS A O 1
ATOM 787 N N . ARG A 1 101 ? -28.098 -1.461 47.610 1.00 91.81 101 ARG A N 1
ATOM 788 C CA . ARG A 1 101 ? -28.482 -1.679 46.205 1.00 91.81 101 ARG A CA 1
ATOM 789 C C . ARG A 1 101 ? -28.014 -0.533 45.317 1.00 91.81 101 ARG A C 1
ATOM 791 O O . ARG A 1 101 ? -27.314 -0.808 44.348 1.00 91.81 101 ARG A O 1
ATOM 798 N N . ILE A 1 102 ? -28.269 0.714 45.714 1.00 91.50 102 ILE A N 1
ATOM 799 C CA . ILE A 1 102 ? -27.813 1.911 44.990 1.00 91.50 102 ILE A CA 1
ATOM 800 C C . ILE A 1 102 ? -26.285 1.895 44.833 1.00 91.50 102 ILE A C 1
ATOM 802 O O . ILE A 1 102 ? -25.771 1.990 43.722 1.00 91.50 102 ILE A O 1
ATOM 806 N N . LYS A 1 103 ? -25.533 1.648 45.917 1.00 93.06 103 LYS A N 1
ATOM 807 C CA . LYS A 1 103 ? -24.059 1.544 45.856 1.00 93.06 103 LYS A CA 1
ATOM 808 C C . LYS A 1 103 ? -23.571 0.403 44.960 1.00 93.06 103 LYS A C 1
ATOM 810 O O . LYS A 1 103 ? -22.536 0.524 44.299 1.00 93.06 103 LYS A O 1
ATOM 815 N N . ALA A 1 104 ? -24.261 -0.738 44.965 1.00 91.94 104 ALA A N 1
ATOM 816 C CA . ALA A 1 104 ? -23.920 -1.863 44.101 1.00 91.94 104 ALA A CA 1
ATOM 817 C C . ALA A 1 104 ? -24.168 -1.523 42.624 1.00 91.94 104 ALA A C 1
ATOM 819 O O . ALA A 1 104 ? -23.336 -1.855 41.777 1.00 91.94 104 ALA A O 1
ATOM 820 N N . GLU A 1 105 ? -25.264 -0.827 42.334 1.00 91.62 105 GLU A N 1
ATOM 821 C CA . GLU A 1 105 ? -25.637 -0.378 40.998 1.00 91.62 105 GLU A CA 1
ATOM 822 C C . GLU A 1 105 ? -24.676 0.690 40.463 1.00 91.62 105 GLU A C 1
ATOM 824 O O . GLU A 1 105 ? -24.139 0.516 39.370 1.00 91.62 105 GLU A O 1
ATOM 829 N N . GLU A 1 106 ? -24.321 1.700 41.262 1.00 93.69 106 GLU A N 1
ATOM 830 C CA . GLU A 1 106 ? -23.287 2.693 40.930 1.00 93.69 106 GLU A CA 1
ATOM 831 C C . GLU A 1 106 ? -21.936 2.034 40.629 1.00 93.69 106 GLU A C 1
ATOM 833 O O . GLU A 1 106 ? -21.266 2.349 39.640 1.00 93.69 106 GLU A O 1
ATOM 838 N N . LYS A 1 107 ? -21.528 1.059 41.452 1.00 94.94 107 LYS A N 1
ATOM 839 C CA . LYS A 1 107 ? -20.280 0.316 41.235 1.00 94.94 107 LYS A CA 1
ATOM 840 C C . LYS A 1 107 ? -20.324 -0.482 39.933 1.00 94.94 107 LYS A C 1
ATOM 842 O O . LYS A 1 107 ? -19.296 -0.620 39.264 1.00 94.94 107 LYS A O 1
ATOM 847 N N . LEU A 1 108 ? -21.481 -1.028 39.573 1.00 93.31 108 LEU A N 1
ATOM 848 C CA . LEU A 1 108 ? -21.673 -1.798 38.347 1.00 93.31 108 LEU A CA 1
ATOM 849 C C . LEU A 1 108 ? -21.705 -0.877 37.118 1.00 93.31 108 LEU A C 1
ATOM 851 O O . LEU A 1 108 ? -21.042 -1.181 36.125 1.00 93.31 108 LEU A O 1
ATOM 855 N N . ALA A 1 109 ? -22.372 0.275 37.212 1.00 92.00 109 ALA A N 1
ATOM 856 C CA . ALA A 1 109 ? -22.371 1.325 36.199 1.00 92.00 109 ALA A CA 1
ATOM 857 C C . ALA A 1 109 ? -20.953 1.862 35.946 1.00 92.00 109 ALA A C 1
ATOM 859 O O . ALA A 1 109 ? -20.481 1.827 34.811 1.00 92.00 109 ALA A O 1
ATOM 860 N N . SER A 1 110 ? -20.208 2.212 37.001 1.00 95.31 110 SER A N 1
ATOM 861 C CA . SER A 1 110 ? -18.816 2.675 36.890 1.00 95.31 110 SER A CA 1
ATOM 862 C C . SER A 1 110 ? -17.894 1.621 36.264 1.00 95.31 110 SER A C 1
ATOM 864 O O . SER A 1 110 ? -17.015 1.938 35.459 1.00 95.31 110 SER A O 1
ATOM 866 N N . LYS A 1 111 ? -18.088 0.334 36.590 1.00 95.12 111 LYS A N 1
ATOM 867 C CA . LYS A 1 111 ? -17.345 -0.763 35.945 1.00 95.12 111 LYS A CA 1
ATOM 868 C C . LYS A 1 111 ? -17.668 -0.871 34.454 1.00 95.12 111 LYS A C 1
ATOM 870 O O . LYS A 1 111 ? -16.740 -1.034 33.662 1.00 95.12 111 LYS A O 1
ATOM 875 N N . LYS A 1 112 ? -18.947 -0.780 34.076 1.00 93.69 112 LYS A N 1
ATOM 876 C CA . LYS A 1 112 ? -19.390 -0.822 32.674 1.00 93.69 112 LYS A CA 1
ATOM 877 C C . LYS A 1 112 ? -18.837 0.355 31.875 1.00 93.69 112 LYS A C 1
ATOM 879 O O . LYS A 1 112 ? -18.300 0.141 30.795 1.00 93.69 112 LYS A O 1
ATOM 884 N N . GLU A 1 1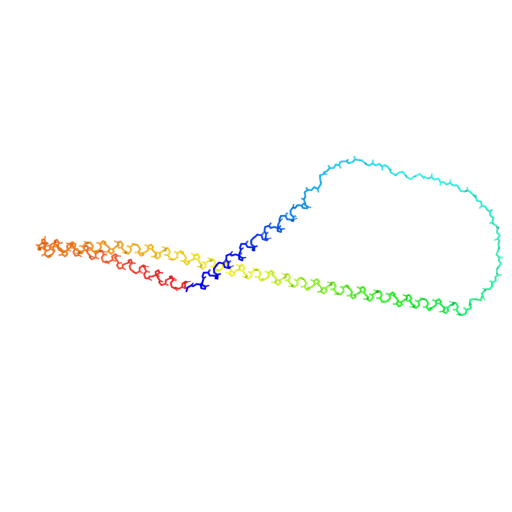13 ? -18.887 1.563 32.425 1.00 94.69 113 GLU A N 1
ATOM 885 C CA . GLU A 1 113 ? -18.338 2.763 31.788 1.00 94.69 113 GLU A CA 1
ATOM 886 C C . GLU A 1 113 ? -16.823 2.642 31.568 1.00 94.69 113 GLU A C 1
ATOM 888 O O . GLU A 1 113 ? -16.324 2.850 30.462 1.00 94.69 113 GLU A O 1
ATOM 893 N N . LYS A 1 114 ? -16.080 2.201 32.593 1.00 95.56 114 LYS A N 1
ATOM 894 C CA . LYS A 1 114 ? -14.632 1.961 32.479 1.00 95.56 114 LYS A CA 1
ATOM 895 C C . LYS A 1 114 ? -14.298 0.887 31.444 1.00 95.56 114 LYS A C 1
ATOM 897 O O . LYS A 1 114 ? -13.289 1.019 30.750 1.00 95.56 114 LYS A O 1
ATOM 902 N N . ALA A 1 115 ? -15.103 -0.170 31.338 1.00 94.56 115 ALA A N 1
ATOM 903 C CA . ALA A 1 115 ? -14.933 -1.195 30.311 1.00 94.56 115 ALA A CA 1
ATOM 904 C C . ALA A 1 115 ? -15.192 -0.623 28.908 1.00 94.56 115 ALA A C 1
ATOM 906 O O . ALA A 1 115 ? -14.319 -0.719 28.047 1.00 94.56 115 ALA A O 1
ATOM 907 N N . ALA A 1 116 ? -16.307 0.088 28.718 1.00 94.69 116 ALA A N 1
ATOM 908 C CA . ALA A 1 116 ? -16.645 0.733 27.453 1.00 94.69 116 ALA A CA 1
ATOM 909 C C . ALA A 1 116 ? -15.563 1.728 27.000 1.00 94.69 116 ALA A C 1
ATOM 911 O O . ALA A 1 116 ? -15.163 1.726 25.836 1.00 94.69 116 ALA A O 1
ATOM 912 N N . GLN A 1 117 ? -15.011 2.527 27.919 1.00 95.75 117 GLN A N 1
ATOM 913 C CA . GLN A 1 117 ? -13.929 3.463 27.606 1.00 95.75 117 GLN A CA 1
ATOM 914 C C . GLN A 1 117 ? -12.633 2.742 27.193 1.00 95.75 117 GLN A C 1
ATOM 916 O O . GLN A 1 117 ? -11.904 3.210 26.313 1.00 95.75 117 GLN A O 1
ATOM 921 N N . ARG A 1 118 ? -12.316 1.597 27.814 1.00 95.75 118 ARG A N 1
ATOM 922 C CA . ARG A 1 118 ? -11.159 0.771 27.426 1.00 95.75 118 ARG A CA 1
ATOM 923 C C . ARG A 1 118 ? -11.349 0.172 26.037 1.00 95.75 118 ARG A C 1
ATOM 925 O O . ARG A 1 118 ? -10.406 0.205 25.245 1.00 95.75 118 ARG A O 1
ATOM 932 N N . ASP A 1 119 ? -12.547 -0.312 25.735 1.00 94.25 119 ASP A N 1
ATOM 933 C CA . ASP A 1 119 ? -12.868 -0.896 24.434 1.00 94.25 119 ASP A CA 1
ATOM 934 C C . ASP A 1 119 ? -12.843 0.158 23.328 1.00 94.25 119 ASP A C 1
ATOM 936 O O . ASP A 1 119 ? -12.190 -0.051 22.306 1.00 94.25 119 ASP A O 1
ATOM 940 N N . GLN A 1 120 ? -13.415 1.344 23.562 1.00 95.19 120 GLN A N 1
ATOM 941 C CA . GLN A 1 120 ? -13.300 2.477 22.638 1.00 95.19 120 GLN A CA 1
ATOM 942 C C . GLN A 1 120 ? -11.835 2.839 22.363 1.00 95.19 120 GLN A C 1
ATOM 944 O O . GLN A 1 120 ? -11.434 2.949 21.204 1.00 95.19 120 GLN A O 1
ATOM 949 N N . LYS A 1 121 ? -10.999 2.936 23.407 1.00 96.31 121 LYS A N 1
ATOM 950 C CA . LYS A 1 121 ? -9.558 3.203 23.253 1.00 96.31 121 LYS A CA 1
ATOM 951 C C . LYS A 1 121 ? -8.834 2.102 22.475 1.00 96.31 121 LYS A C 1
ATOM 953 O O . LYS A 1 121 ? -7.875 2.395 21.758 1.00 96.31 121 LYS A O 1
ATOM 958 N N . ARG A 1 122 ? -9.234 0.833 22.615 1.00 95.50 122 ARG A N 1
ATOM 959 C CA . ARG A 1 122 ? -8.670 -0.272 21.822 1.00 95.50 122 ARG A CA 1
ATOM 960 C C . ARG A 1 122 ? -9.072 -0.164 20.356 1.00 95.50 122 ARG A C 1
ATOM 962 O O . ARG A 1 122 ? -8.188 -0.197 19.503 1.00 95.50 122 ARG A O 1
ATOM 969 N N . ILE A 1 123 ? -10.358 0.046 20.088 1.00 95.81 123 ILE A N 1
ATOM 970 C CA . ILE A 1 123 ? -10.902 0.212 18.736 1.00 95.81 123 ILE A CA 1
ATOM 971 C C . ILE A 1 123 ? -10.226 1.392 18.030 1.00 95.81 123 ILE A C 1
ATOM 973 O O . ILE A 1 123 ? -9.779 1.259 16.895 1.00 95.81 123 ILE A O 1
ATOM 977 N N . GLU A 1 124 ? -10.063 2.531 18.705 1.00 96.25 124 GLU A N 1
ATOM 978 C CA . GLU A 1 124 ? -9.383 3.699 18.138 1.00 96.25 124 GLU A CA 1
ATOM 979 C C . GLU A 1 124 ? -7.918 3.395 17.784 1.00 96.25 124 GLU A C 1
ATOM 981 O O . GLU A 1 124 ? -7.445 3.734 16.695 1.00 96.25 124 GLU A O 1
ATOM 986 N N . LYS A 1 125 ? -7.189 2.704 18.672 1.00 96.12 125 LYS A N 1
ATOM 987 C CA . LYS A 1 125 ? -5.801 2.292 18.415 1.00 96.12 125 LYS A CA 1
ATOM 988 C C . LYS A 1 125 ? -5.699 1.336 17.229 1.00 96.12 125 LYS A C 1
ATOM 990 O O . LYS A 1 125 ? -4.789 1.489 16.414 1.00 96.12 125 LYS A O 1
ATOM 995 N N . GLU A 1 126 ? -6.593 0.359 17.140 1.00 95.06 126 GLU A N 1
ATOM 996 C CA . GLU A 1 126 ? -6.642 -0.613 16.044 1.00 95.06 126 GLU A CA 1
ATOM 997 C C . GLU A 1 126 ? -6.986 0.081 14.717 1.00 95.06 126 GLU A C 1
ATOM 999 O O . GLU A 1 126 ? -6.246 -0.069 13.743 1.00 95.06 126 GLU A O 1
ATOM 1004 N N . ASN A 1 127 ? -7.988 0.964 14.706 1.00 95.38 127 ASN A N 1
ATOM 1005 C CA . ASN A 1 127 ? -8.343 1.779 13.541 1.00 95.38 127 ASN A CA 1
ATOM 1006 C C . ASN A 1 127 ? -7.182 2.675 13.090 1.00 95.38 127 ASN A C 1
ATOM 1008 O O . ASN A 1 127 ? -6.869 2.747 11.902 1.00 95.38 127 ASN A O 1
ATOM 1012 N N . LYS A 1 128 ? -6.480 3.323 14.027 1.00 96.94 128 LYS A N 1
ATOM 1013 C CA . LYS A 1 128 ? -5.311 4.159 13.713 1.00 96.94 128 LYS A CA 1
ATOM 1014 C C . LYS A 1 128 ? -4.167 3.342 13.114 1.00 96.94 128 LYS A C 1
ATOM 1016 O O . LYS A 1 128 ? -3.481 3.829 12.215 1.00 96.94 128 LYS A O 1
ATOM 1021 N N . LYS A 1 129 ? -3.939 2.113 13.591 1.00 95.12 129 LYS A N 1
ATOM 1022 C CA . LYS A 1 129 ? -2.947 1.195 13.005 1.00 95.12 129 LYS A CA 1
ATOM 1023 C C . LYS A 1 129 ? -3.351 0.777 11.590 1.00 95.12 129 LYS A C 1
ATOM 1025 O O . LYS A 1 129 ? -2.522 0.894 10.690 1.00 95.12 129 LYS A O 1
ATOM 1030 N N . ALA A 1 130 ? -4.611 0.396 11.386 1.00 94.75 130 ALA A N 1
ATOM 1031 C CA . ALA A 1 130 ? -5.136 0.016 10.076 1.00 94.75 130 ALA A CA 1
ATOM 1032 C C . ALA A 1 130 ? -5.024 1.164 9.056 1.00 94.75 130 ALA A C 1
ATOM 1034 O O . ALA A 1 130 ? -4.516 0.966 7.953 1.00 94.75 130 ALA A O 1
ATOM 1035 N N . LEU A 1 131 ? -5.388 2.392 9.443 1.00 96.06 131 LEU A N 1
ATOM 1036 C CA . LEU A 1 131 ? -5.245 3.579 8.589 1.00 96.06 131 LEU A CA 1
ATOM 1037 C C . LEU A 1 131 ? -3.781 3.857 8.218 1.00 96.06 131 LEU A C 1
ATOM 1039 O O . LEU A 1 131 ? -3.480 4.165 7.065 1.00 96.06 131 LEU A O 1
ATOM 1043 N N . LYS A 1 132 ? -2.846 3.715 9.169 1.00 95.69 132 LYS A N 1
ATOM 1044 C CA . LYS A 1 132 ? -1.405 3.867 8.899 1.00 95.69 132 LYS A CA 1
ATOM 1045 C C . LYS A 1 132 ? -0.884 2.807 7.927 1.00 95.69 132 LYS A C 1
ATOM 1047 O O . LYS A 1 132 ? -0.109 3.140 7.028 1.00 95.69 132 LYS A O 1
ATOM 1052 N N . GLN A 1 133 ? -1.297 1.553 8.094 1.00 94.06 133 GLN A N 1
ATOM 1053 C CA . GLN A 1 133 ? -0.938 0.467 7.179 1.00 94.06 133 GLN A CA 1
ATOM 1054 C C . GLN A 1 133 ? -1.480 0.742 5.774 1.00 94.06 133 GLN A C 1
ATOM 1056 O O . GLN A 1 133 ? -0.711 0.737 4.814 1.00 94.06 133 GLN A O 1
ATOM 1061 N N . GLN A 1 134 ? -2.756 1.117 5.661 1.00 95.12 134 GLN A N 1
ATOM 1062 C CA . GLN A 1 134 ? -3.380 1.457 4.384 1.00 95.12 134 GLN A CA 1
ATOM 1063 C C . GLN A 1 134 ? -2.681 2.638 3.694 1.00 95.12 134 GLN A C 1
ATOM 1065 O O . GLN A 1 134 ? -2.376 2.572 2.503 1.00 95.12 134 GLN A O 1
ATOM 1070 N N . ALA A 1 135 ? -2.359 3.704 4.432 1.00 96.00 135 ALA A N 1
ATOM 1071 C CA . ALA A 1 135 ? -1.637 4.853 3.887 1.00 96.00 135 ALA A CA 1
ATOM 1072 C C . ALA A 1 135 ? -0.231 4.470 3.385 1.00 96.00 135 ALA A C 1
ATOM 1074 O O . ALA A 1 135 ? 0.215 4.944 2.336 1.00 96.00 135 ALA A O 1
ATOM 1075 N N . THR A 1 136 ? 0.460 3.583 4.106 1.00 95.56 136 THR A N 1
ATOM 1076 C CA . THR A 1 136 ? 1.790 3.086 3.719 1.00 95.56 136 THR A CA 1
ATOM 1077 C C . THR A 1 136 ? 1.719 2.216 2.463 1.00 95.56 136 THR A C 1
ATOM 1079 O O . THR A 1 136 ? 2.560 2.366 1.572 1.00 95.56 136 THR A O 1
ATOM 1082 N N . LEU A 1 137 ? 0.702 1.357 2.360 1.00 95.94 137 LEU A N 1
ATOM 1083 C CA . LEU A 1 137 ? 0.435 0.528 1.187 1.00 95.94 137 LEU A CA 1
ATOM 1084 C C . LEU A 1 137 ? 0.185 1.404 -0.044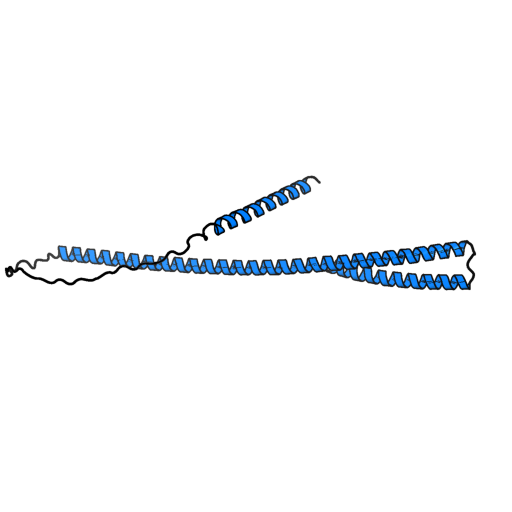 1.00 95.94 137 LEU A C 1
ATOM 1086 O O . LEU A 1 137 ? 0.887 1.264 -1.043 1.00 95.94 137 LEU A O 1
ATOM 1090 N N . ILE A 1 138 ? -0.717 2.388 0.052 1.00 96.69 138 ILE A N 1
ATOM 1091 C CA . ILE A 1 138 ? -1.014 3.323 -1.048 1.00 96.69 138 ILE A CA 1
ATOM 1092 C C . ILE A 1 138 ? 0.244 4.084 -1.482 1.00 96.69 138 ILE A C 1
ATOM 1094 O O . ILE A 1 138 ? 0.503 4.240 -2.676 1.00 96.69 138 ILE A O 1
ATOM 1098 N N . LYS A 1 139 ? 1.049 4.566 -0.526 1.00 96.75 139 LYS A N 1
ATOM 1099 C CA . LYS A 1 139 ? 2.291 5.288 -0.833 1.00 96.75 139 LYS A CA 1
ATOM 1100 C C . LYS A 1 139 ? 3.289 4.396 -1.569 1.00 96.75 139 LYS A C 1
ATOM 1102 O O . LYS A 1 139 ? 3.912 4.847 -2.528 1.00 96.75 139 LYS A O 1
ATOM 1107 N N . THR A 1 140 ? 3.432 3.151 -1.127 1.00 95.88 140 THR A N 1
ATOM 1108 C CA . THR A 1 140 ? 4.379 2.193 -1.707 1.00 95.88 140 THR A CA 1
ATOM 1109 C C . THR A 1 140 ? 3.914 1.740 -3.092 1.00 95.88 140 THR A C 1
ATOM 1111 O O . THR A 1 140 ? 4.731 1.704 -4.007 1.00 95.88 140 THR A O 1
ATOM 1114 N N . GLN A 1 141 ? 2.609 1.528 -3.290 1.00 97.19 141 GLN A N 1
ATOM 1115 C CA . GLN A 1 141 ? 2.023 1.263 -4.606 1.00 97.19 141 GLN A CA 1
ATOM 1116 C C . GLN A 1 141 ? 2.304 2.408 -5.588 1.00 97.19 141 GLN A C 1
ATOM 1118 O O . GLN A 1 141 ? 2.851 2.181 -6.661 1.00 97.19 141 GLN A O 1
ATOM 1123 N N . LYS A 1 142 ? 2.045 3.664 -5.194 1.00 98.00 142 LYS A N 1
ATOM 1124 C CA . LYS A 1 142 ? 2.337 4.834 -6.046 1.00 98.00 142 LYS A CA 1
ATOM 1125 C C . LYS A 1 142 ? 3.818 4.943 -6.417 1.00 98.00 142 LYS A C 1
ATOM 1127 O O . LYS A 1 142 ? 4.154 5.352 -7.529 1.00 98.00 142 LYS A O 1
ATOM 1132 N N . GLN A 1 143 ? 4.716 4.620 -5.483 1.00 97.44 143 GLN A N 1
ATOM 1133 C CA . GLN A 1 143 ? 6.156 4.588 -5.755 1.00 97.44 143 GLN A CA 1
ATOM 1134 C C . GLN A 1 143 ? 6.504 3.492 -6.763 1.00 97.44 143 GLN A C 1
ATOM 1136 O O . GLN A 1 143 ? 7.256 3.757 -7.702 1.00 97.44 143 GLN A O 1
ATOM 1141 N N . LEU A 1 144 ? 5.924 2.303 -6.596 1.00 98.00 144 LEU A N 1
ATOM 1142 C CA . LEU A 1 144 ? 6.108 1.176 -7.498 1.00 98.00 144 LEU A CA 1
ATOM 1143 C C . LEU A 1 144 ? 5.621 1.501 -8.916 1.00 98.00 144 LEU A C 1
ATOM 1145 O O . LEU A 1 144 ? 6.371 1.311 -9.869 1.00 98.00 144 LEU A O 1
ATOM 1149 N N . ASP A 1 145 ? 4.426 2.073 -9.060 1.00 98.06 145 ASP A N 1
ATOM 1150 C CA . ASP A 1 145 ? 3.867 2.455 -10.363 1.00 98.06 145 ASP A CA 1
ATOM 1151 C C . ASP A 1 145 ? 4.750 3.489 -11.075 1.00 98.06 145 ASP A C 1
ATOM 1153 O O . ASP A 1 145 ? 5.039 3.379 -12.271 1.00 98.06 145 ASP A O 1
ATOM 1157 N N . LYS A 1 146 ? 5.261 4.477 -10.328 1.00 98.19 146 LYS A N 1
ATOM 1158 C CA . LYS A 1 146 ? 6.193 5.476 -10.867 1.00 98.19 146 LYS A CA 1
ATOM 1159 C C . LYS A 1 146 ? 7.511 4.839 -11.313 1.00 98.19 146 LYS A C 1
ATOM 1161 O O . LYS A 1 146 ? 8.038 5.221 -12.358 1.00 98.19 146 LYS A O 1
ATOM 1166 N N . ALA A 1 147 ? 8.049 3.896 -10.542 1.00 98.19 147 ALA A N 1
ATOM 1167 C CA . ALA A 1 147 ? 9.267 3.174 -10.900 1.00 98.19 147 ALA A CA 1
ATOM 1168 C C . ALA A 1 147 ? 9.055 2.301 -12.149 1.00 98.19 147 ALA A C 1
ATOM 1170 O O . ALA A 1 147 ? 9.853 2.385 -13.081 1.00 98.19 147 ALA A O 1
ATOM 1171 N N . LYS A 1 148 ? 7.932 1.573 -12.237 1.00 98.38 148 LYS A N 1
ATOM 1172 C CA . LYS A 1 148 ? 7.546 0.792 -13.425 1.00 98.38 148 LYS A CA 1
ATOM 1173 C C . LYS A 1 148 ? 7.407 1.667 -14.668 1.00 98.38 148 LYS A C 1
ATOM 1175 O O . LYS A 1 148 ? 7.936 1.328 -15.719 1.00 98.38 148 LYS A O 1
ATOM 1180 N N . SER A 1 149 ? 6.784 2.839 -14.542 1.00 98.44 149 SER A N 1
ATOM 1181 C CA . SER A 1 149 ? 6.676 3.796 -15.651 1.00 98.44 149 SER A CA 1
ATOM 1182 C C . SER A 1 149 ? 8.046 4.290 -16.139 1.00 98.44 149 SER A C 1
ATOM 1184 O O . SER A 1 149 ? 8.273 4.411 -17.344 1.00 98.44 149 SER A O 1
ATOM 1186 N N . LYS A 1 150 ? 8.989 4.560 -15.224 1.00 98.25 150 LYS A N 1
ATOM 1187 C CA . LYS A 1 150 ? 10.367 4.924 -15.598 1.00 98.25 150 LYS A CA 1
ATOM 1188 C C . LYS A 1 150 ? 11.088 3.773 -16.292 1.00 98.25 150 LYS A C 1
ATOM 1190 O O . LYS A 1 150 ? 11.765 4.026 -17.287 1.00 98.25 150 LYS A O 1
ATOM 1195 N N . LEU A 1 151 ? 10.945 2.551 -15.775 1.00 98.50 151 LEU A N 1
ATOM 1196 C CA . LEU A 1 151 ? 11.523 1.352 -16.372 1.00 98.50 151 LEU A CA 1
ATOM 1197 C C . LEU A 1 151 ? 11.016 1.181 -17.804 1.00 98.50 151 LEU A C 1
ATOM 1199 O O . LEU A 1 151 ? 11.829 1.168 -18.718 1.00 98.50 151 LEU A O 1
ATOM 1203 N N . TYR A 1 152 ? 9.700 1.213 -18.012 1.00 98.31 152 TYR A N 1
ATOM 1204 C CA . TYR A 1 152 ? 9.093 1.117 -19.340 1.00 98.31 152 TYR A CA 1
ATOM 1205 C C . TYR A 1 152 ? 9.664 2.150 -20.328 1.00 98.31 152 TYR A C 1
ATOM 1207 O O . TYR A 1 152 ? 10.044 1.820 -21.448 1.00 98.31 152 TYR A O 1
ATOM 1215 N N . LYS A 1 153 ? 9.816 3.413 -19.904 1.00 98.38 153 LYS A N 1
ATOM 1216 C CA . LYS A 1 153 ? 10.440 4.456 -20.741 1.00 98.38 153 LYS A CA 1
ATOM 1217 C C . LYS A 1 153 ? 11.912 4.173 -21.054 1.00 98.38 153 LYS A C 1
ATOM 1219 O O . LYS A 1 153 ? 12.396 4.568 -22.112 1.00 98.38 153 LYS A O 1
ATOM 1224 N N . ALA A 1 154 ? 12.654 3.566 -20.130 1.00 98.38 154 ALA A N 1
ATOM 1225 C CA . ALA A 1 154 ? 14.042 3.179 -20.364 1.00 98.38 154 ALA A CA 1
ATOM 1226 C C . ALA A 1 154 ? 14.143 1.978 -21.315 1.00 98.38 154 ALA A C 1
ATOM 1228 O O . ALA A 1 154 ? 15.017 1.971 -22.181 1.00 98.38 154 ALA A O 1
ATOM 1229 N N . GLU A 1 155 ? 13.229 1.016 -21.195 1.00 98.25 155 GLU A N 1
ATOM 1230 C CA . GLU A 1 155 ? 13.104 -0.119 -22.109 1.00 98.25 155 GLU A CA 1
ATOM 1231 C C . GLU A 1 155 ? 12.784 0.336 -23.528 1.00 98.25 155 GLU A C 1
ATOM 1233 O O . GLU A 1 155 ? 13.479 -0.062 -24.455 1.00 98.25 155 GLU A O 1
ATOM 1238 N N . ASP A 1 156 ? 11.815 1.236 -23.700 1.00 98.38 156 ASP A N 1
ATOM 1239 C CA . ASP A 1 156 ? 11.473 1.796 -25.010 1.00 98.38 156 ASP A CA 1
ATOM 1240 C C . ASP A 1 156 ? 12.673 2.511 -25.657 1.00 98.38 156 ASP A C 1
ATOM 1242 O O . ASP A 1 156 ? 13.010 2.267 -26.817 1.00 98.38 156 ASP A O 1
ATOM 1246 N N . LYS A 1 157 ? 13.405 3.325 -24.883 1.00 98.12 157 LYS A N 1
ATOM 1247 C CA . LYS A 1 157 ? 14.635 3.981 -25.359 1.00 98.12 157 LYS A CA 1
ATOM 1248 C C . LYS A 1 157 ? 15.700 2.977 -25.795 1.00 98.12 157 LYS A C 1
ATOM 1250 O O . LYS A 1 157 ? 16.311 3.172 -26.847 1.00 98.12 157 LYS A O 1
ATOM 1255 N N . TYR A 1 158 ? 15.931 1.934 -24.997 1.00 98.50 158 TYR A N 1
ATOM 1256 C CA . TYR A 1 158 ? 16.874 0.870 -25.334 1.00 98.50 158 TYR A CA 1
ATOM 1257 C C . TYR A 1 158 ? 16.436 0.137 -26.604 1.00 98.50 158 TYR A C 1
ATOM 1259 O O . TYR A 1 158 ? 17.211 0.052 -27.551 1.00 98.50 158 TYR A O 1
ATOM 1267 N N . ASN A 1 159 ? 15.180 -0.306 -26.668 1.00 98.38 159 ASN A N 1
ATOM 1268 C CA . ASN A 1 159 ? 14.630 -1.049 -27.797 1.00 98.38 159 ASN A CA 1
ATOM 1269 C C . ASN A 1 159 ? 14.693 -0.229 -29.086 1.00 98.38 159 ASN A C 1
ATOM 1271 O O . ASN A 1 159 ? 15.142 -0.729 -30.113 1.00 98.38 159 ASN A O 1
ATOM 1275 N N . LYS A 1 160 ? 14.331 1.057 -29.040 1.00 98.38 160 LYS A N 1
ATOM 1276 C CA . LYS A 1 160 ? 14.422 1.959 -30.193 1.00 98.38 160 LYS A CA 1
ATOM 1277 C C . LYS A 1 160 ? 15.863 2.137 -30.675 1.00 98.38 160 LYS A C 1
ATOM 1279 O O . LYS A 1 160 ? 16.109 2.128 -31.883 1.00 98.38 160 LYS A O 1
ATOM 1284 N N . ALA A 1 161 ? 16.813 2.303 -29.754 1.00 97.75 161 ALA A N 1
ATOM 1285 C CA . ALA A 1 161 ? 18.229 2.393 -30.096 1.00 97.75 161 ALA A CA 1
ATOM 1286 C C . ALA A 1 161 ? 18.749 1.073 -30.684 1.00 97.75 161 ALA A C 1
ATOM 1288 O O . ALA A 1 161 ? 19.452 1.101 -31.693 1.00 97.75 161 ALA A O 1
ATOM 1289 N N . ASN A 1 162 ? 18.351 -0.061 -30.105 1.00 98.12 162 ASN A N 1
ATOM 1290 C CA . ASN A 1 162 ? 18.761 -1.392 -30.538 1.00 98.12 162 ASN A CA 1
ATOM 1291 C C . ASN A 1 162 ? 18.222 -1.701 -31.936 1.00 98.12 162 ASN A C 1
ATOM 1293 O O . ASN A 1 162 ? 18.983 -2.040 -32.830 1.00 98.12 162 ASN A O 1
ATOM 1297 N N . LEU A 1 163 ? 16.935 -1.445 -32.181 1.00 98.12 163 LEU A N 1
ATOM 1298 C CA . LEU A 1 163 ? 16.325 -1.591 -33.504 1.00 98.12 163 LEU A CA 1
ATOM 1299 C C . LEU A 1 163 ? 17.020 -0.728 -34.564 1.00 98.12 163 LEU A C 1
ATOM 1301 O O . LEU A 1 163 ? 17.189 -1.162 -35.702 1.00 98.12 163 LEU A O 1
ATOM 1305 N N . LYS A 1 164 ? 17.429 0.500 -34.218 1.00 96.56 164 LYS A N 1
ATOM 1306 C CA . LYS A 1 164 ? 18.184 1.363 -35.138 1.00 96.56 164 LYS A CA 1
ATOM 1307 C C . LYS A 1 164 ? 19.582 0.805 -35.414 1.00 96.56 164 LYS A C 1
ATOM 1309 O O . LYS A 1 164 ? 20.028 0.867 -36.557 1.00 96.56 164 LYS A O 1
ATOM 1314 N N . PHE A 1 165 ? 20.255 0.291 -34.388 1.00 97.56 165 PHE A N 1
ATOM 1315 C CA . PHE A 1 165 ? 21.560 -0.349 -34.516 1.00 97.56 165 PHE A CA 1
ATOM 1316 C C . PHE A 1 165 ? 21.485 -1.583 -35.421 1.00 97.56 165 PHE A C 1
ATOM 1318 O O . PHE A 1 165 ? 22.136 -1.587 -36.460 1.00 97.56 165 PHE A O 1
ATOM 1325 N N . GLU A 1 166 ? 20.609 -2.540 -35.110 1.00 96.69 166 GLU A N 1
ATOM 1326 C CA . GLU A 1 166 ? 20.405 -3.769 -35.890 1.00 96.69 166 GLU A CA 1
ATOM 1327 C C . GLU A 1 166 ? 20.014 -3.475 -37.344 1.00 96.69 166 GLU A C 1
ATOM 1329 O O . GLU A 1 166 ? 20.528 -4.078 -38.287 1.00 96.69 166 GLU A O 1
ATOM 1334 N N . ARG A 1 167 ? 19.150 -2.476 -37.566 1.00 97.12 167 ARG A N 1
ATOM 1335 C CA . ARG A 1 167 ? 18.787 -2.032 -38.919 1.00 97.12 167 ARG A CA 1
ATOM 1336 C C . ARG A 1 167 ? 19.981 -1.475 -39.691 1.00 97.12 167 ARG A C 1
ATOM 1338 O O . ARG A 1 167 ? 20.080 -1.685 -40.892 1.00 97.12 167 ARG A O 1
ATOM 1345 N N . ASN A 1 168 ? 20.848 -0.703 -39.047 1.00 95.25 168 ASN A N 1
ATOM 1346 C CA . ASN A 1 168 ? 22.016 -0.148 -39.724 1.00 95.25 168 ASN A CA 1
ATOM 1347 C C . ASN A 1 168 ? 23.098 -1.213 -39.943 1.00 95.25 168 ASN A C 1
ATOM 1349 O O . ASN A 1 168 ? 23.792 -1.165 -40.957 1.00 95.25 168 ASN A O 1
ATOM 1353 N N . LEU A 1 169 ? 23.198 -2.179 -39.027 1.00 94.12 169 LEU A N 1
ATOM 1354 C CA . LEU A 1 169 ? 24.132 -3.296 -39.102 1.00 94.12 169 LEU A CA 1
ATOM 1355 C C . LEU A 1 169 ? 23.764 -4.221 -40.263 1.00 94.12 169 LEU A C 1
ATOM 1357 O O . LEU A 1 169 ? 24.587 -4.461 -41.138 1.00 94.12 169 LEU A O 1
ATOM 1361 N N . SER A 1 170 ? 22.496 -4.629 -40.342 1.00 94.38 170 SER A N 1
ATOM 1362 C CA . SER A 1 170 ? 21.960 -5.435 -41.453 1.00 94.38 170 SER A CA 1
ATOM 1363 C C . SER A 1 170 ? 22.054 -4.743 -42.815 1.00 94.38 170 SER A C 1
ATOM 1365 O O . SER A 1 170 ? 22.224 -5.406 -43.831 1.00 94.38 170 SER A O 1
ATOM 1367 N N . LYS A 1 171 ? 21.987 -3.407 -42.854 1.00 95.12 171 LYS A N 1
ATOM 1368 C CA . LYS A 1 171 ? 22.194 -2.617 -44.079 1.00 95.12 171 LYS A CA 1
ATOM 1369 C C . LYS A 1 171 ? 23.668 -2.417 -44.453 1.00 95.12 171 LYS A C 1
ATOM 1371 O O . LYS A 1 171 ? 23.928 -1.773 -45.463 1.00 95.12 171 LYS A O 1
ATOM 1376 N N . GLY A 1 172 ? 24.619 -2.858 -43.625 1.00 92.38 172 GLY A N 1
ATOM 1377 C CA . GLY A 1 172 ? 26.050 -2.604 -43.828 1.00 92.38 172 GLY A CA 1
ATOM 1378 C C . GLY A 1 172 ? 26.444 -1.121 -43.759 1.00 92.38 172 GLY A C 1
ATOM 1379 O O . GLY A 1 172 ? 27.508 -0.741 -44.232 1.00 92.38 172 GLY A O 1
ATOM 1380 N N . SER A 1 173 ? 25.598 -0.253 -43.187 1.00 89.50 173 SER A N 1
ATOM 1381 C CA . SER A 1 173 ? 25.807 1.207 -43.177 1.00 89.50 173 SER A CA 1
ATOM 1382 C C . SER A 1 173 ? 26.626 1.715 -41.980 1.00 89.50 173 SER A C 1
ATOM 1384 O O . SER A 1 173 ? 26.829 2.924 -41.811 1.00 89.50 173 SER A O 1
ATOM 1386 N N . LEU A 1 174 ? 27.102 0.800 -41.130 1.00 91.62 174 LEU A N 1
ATOM 1387 C CA . LEU A 1 174 ? 27.936 1.079 -39.963 1.00 91.62 174 LEU A CA 1
ATOM 1388 C C . LEU A 1 174 ? 29.412 0.838 -40.287 1.00 91.62 174 LEU A C 1
ATOM 1390 O O . LEU A 1 174 ? 29.814 -0.271 -40.611 1.00 91.62 174 LEU A O 1
ATOM 1394 N N . THR A 1 175 ? 30.234 1.877 -40.135 1.00 93.56 175 THR A N 1
ATOM 1395 C CA . THR A 1 175 ? 31.692 1.711 -40.066 1.00 93.56 175 THR A CA 1
ATOM 1396 C C . THR A 1 175 ? 32.092 1.198 -38.677 1.00 93.56 175 THR A C 1
ATOM 1398 O O . THR A 1 175 ? 31.359 1.468 -37.718 1.00 93.56 175 THR A O 1
ATOM 1401 N N . PRO A 1 176 ? 33.270 0.564 -38.508 1.00 94.56 176 PRO A N 1
ATOM 1402 C CA . PRO A 1 176 ? 33.698 0.021 -37.212 1.00 94.56 176 PRO A CA 1
ATOM 1403 C C . PRO A 1 176 ? 33.632 1.037 -36.059 1.00 94.56 176 PRO A C 1
ATOM 1405 O O . PRO A 1 176 ? 33.139 0.741 -34.973 1.00 94.56 176 PRO A O 1
ATOM 1408 N N . ILE A 1 177 ? 34.030 2.290 -36.311 1.00 94.44 177 ILE A N 1
ATOM 1409 C CA . ILE A 1 177 ? 33.963 3.371 -35.313 1.00 94.44 177 ILE A CA 1
ATOM 1410 C C . ILE A 1 177 ? 32.509 3.705 -34.940 1.00 94.44 177 ILE A C 1
ATOM 1412 O O . ILE A 1 177 ? 32.199 3.931 -33.768 1.00 94.44 177 ILE A O 1
ATOM 1416 N N . LYS A 1 178 ? 31.600 3.768 -35.923 1.00 95.06 178 LYS A N 1
ATOM 1417 C CA . LYS A 1 178 ? 30.179 4.052 -35.667 1.00 95.06 178 LYS A CA 1
ATOM 1418 C C . LYS A 1 178 ? 29.509 2.892 -34.934 1.00 95.06 178 LYS A C 1
ATOM 1420 O O . LYS A 1 178 ? 28.665 3.139 -34.075 1.00 95.06 178 LYS A O 1
ATOM 1425 N N . GLU A 1 179 ? 29.895 1.659 -35.245 1.00 95.19 179 GLU A N 1
ATOM 1426 C CA . GLU A 1 179 ? 29.415 0.462 -34.562 1.00 95.19 179 GLU A CA 1
ATOM 1427 C C . GLU A 1 179 ? 29.816 0.474 -33.088 1.00 95.19 179 GLU A C 1
ATOM 1429 O O . GLU A 1 179 ? 28.960 0.323 -32.216 1.00 95.19 179 GLU A O 1
ATOM 1434 N N . LEU A 1 180 ? 31.088 0.755 -32.803 1.00 96.81 180 LEU A N 1
ATOM 1435 C CA . LEU A 1 180 ? 31.608 0.817 -31.441 1.00 96.81 180 LEU A CA 1
ATOM 1436 C C . LEU A 1 180 ? 30.890 1.889 -30.606 1.00 96.81 180 LEU A C 1
ATOM 1438 O O . LEU A 1 180 ? 30.425 1.601 -29.504 1.00 96.81 180 LEU A O 1
ATOM 1442 N N . LYS A 1 181 ? 30.682 3.091 -31.164 1.00 95.94 181 LYS A N 1
ATOM 1443 C CA . LYS A 1 181 ? 29.896 4.161 -30.514 1.00 95.94 181 LYS A CA 1
ATOM 1444 C C . LYS A 1 181 ? 28.436 3.763 -30.271 1.00 95.94 181 LYS A C 1
ATOM 1446 O O . LYS A 1 181 ? 27.858 4.107 -29.239 1.00 95.94 181 LYS A O 1
ATOM 1451 N N . ALA A 1 182 ? 27.814 3.055 -31.213 1.00 96.50 182 ALA A N 1
ATOM 1452 C CA . ALA A 1 182 ? 26.439 2.597 -31.057 1.00 96.50 182 ALA A CA 1
ATOM 1453 C C . ALA A 1 182 ? 26.319 1.519 -29.966 1.00 96.50 182 ALA A C 1
ATOM 1455 O O . ALA A 1 182 ? 25.429 1.623 -29.120 1.00 96.50 182 ALA A O 1
ATOM 1456 N N . ARG A 1 183 ? 27.249 0.554 -29.921 1.00 97.06 183 ARG A N 1
ATOM 1457 C CA . ARG A 1 183 ? 27.348 -0.452 -28.849 1.00 97.06 183 ARG A CA 1
ATOM 1458 C C . ARG A 1 183 ? 27.593 0.193 -27.483 1.00 97.06 183 ARG A C 1
ATOM 1460 O O . ARG A 1 183 ? 26.941 -0.184 -26.513 1.00 97.06 183 ARG A O 1
ATOM 1467 N N . GLU A 1 184 ? 28.455 1.207 -27.402 1.00 98.00 184 GLU A N 1
ATOM 1468 C CA . GLU A 1 184 ? 28.687 1.968 -26.167 1.00 98.00 184 GLU A CA 1
ATOM 1469 C C . GLU A 1 184 ? 27.397 2.642 -25.668 1.00 98.00 184 GLU A C 1
ATOM 1471 O O . GLU A 1 184 ? 27.049 2.564 -24.487 1.00 98.00 184 GLU A O 1
ATOM 1476 N N . ASN A 1 185 ? 26.638 3.272 -26.569 1.00 97.25 185 ASN A N 1
ATOM 1477 C CA . ASN A 1 185 ? 25.354 3.874 -26.221 1.00 97.25 185 ASN A CA 1
ATOM 1478 C C . ASN A 1 185 ? 24.326 2.823 -25.761 1.00 97.25 185 ASN A C 1
ATOM 1480 O O . ASN A 1 185 ? 23.628 3.039 -24.768 1.00 97.25 185 ASN A O 1
ATOM 1484 N N . LEU A 1 186 ? 24.251 1.670 -26.436 1.00 98.12 186 LEU A N 1
ATOM 1485 C CA . LEU A 1 186 ? 23.395 0.555 -26.018 1.00 98.12 186 LEU A CA 1
ATOM 1486 C C . LEU A 1 186 ? 23.777 0.034 -24.632 1.00 98.12 186 LEU A C 1
ATOM 1488 O O . LEU A 1 186 ? 22.890 -0.220 -23.817 1.00 98.12 186 LEU A O 1
ATOM 1492 N N . LEU A 1 187 ? 25.073 -0.049 -24.325 1.00 98.19 187 LEU A N 1
ATOM 1493 C CA . LEU A 1 187 ? 25.561 -0.442 -23.006 1.00 98.19 187 LEU A CA 1
ATOM 1494 C C . LEU A 1 187 ? 25.124 0.554 -21.921 1.00 98.19 187 LEU A C 1
ATOM 1496 O O . LEU A 1 187 ? 24.613 0.139 -20.880 1.00 98.19 187 LEU A O 1
ATOM 1500 N N . LYS A 1 188 ? 25.239 1.866 -22.172 1.00 98.25 188 LYS A N 1
ATOM 1501 C CA . LYS A 1 188 ? 24.756 2.912 -21.245 1.00 98.25 188 LYS A CA 1
ATOM 1502 C C . LYS A 1 188 ? 23.250 2.793 -20.988 1.00 98.25 188 LYS A C 1
ATOM 1504 O O . LYS A 1 188 ? 22.814 2.848 -19.837 1.00 98.25 188 LYS A O 1
ATOM 1509 N N . LEU A 1 189 ? 22.457 2.595 -22.043 1.00 98.31 189 LEU A N 1
ATOM 1510 C CA . LEU A 1 189 ? 21.006 2.421 -21.936 1.00 98.31 189 LEU A CA 1
ATOM 1511 C C . LEU A 1 189 ? 20.632 1.128 -21.196 1.00 98.31 189 LEU A C 1
ATOM 1513 O O . LEU A 1 189 ? 19.756 1.162 -20.332 1.00 98.31 189 LEU A O 1
ATOM 1517 N N . SER A 1 190 ? 21.328 0.024 -21.475 1.00 97.75 190 SER A N 1
ATOM 1518 C CA . SER A 1 190 ? 21.152 -1.267 -20.798 1.00 97.75 190 SER A CA 1
ATOM 1519 C C . SER A 1 190 ? 21.462 -1.170 -19.303 1.00 97.75 190 SER A C 1
ATOM 1521 O O . SER A 1 190 ? 20.665 -1.600 -18.470 1.00 97.75 190 SER A O 1
ATOM 1523 N N . ASN A 1 191 ? 22.561 -0.508 -18.933 1.00 98.31 191 ASN A N 1
ATOM 1524 C CA . ASN A 1 191 ? 22.913 -0.279 -17.531 1.00 98.31 191 ASN A CA 1
ATOM 1525 C C . ASN A 1 191 ? 21.861 0.572 -16.807 1.00 98.31 191 ASN A C 1
ATOM 1527 O O . ASN A 1 191 ? 21.476 0.261 -15.679 1.00 98.31 191 ASN A O 1
ATOM 1531 N N . ASN A 1 192 ? 21.347 1.620 -17.460 1.00 97.50 192 ASN A N 1
ATOM 1532 C CA . ASN A 1 192 ? 20.263 2.422 -16.897 1.00 97.50 192 ASN A CA 1
ATOM 1533 C C . ASN A 1 192 ? 18.966 1.608 -16.730 1.00 97.50 192 ASN A C 1
ATOM 1535 O O . ASN A 1 192 ? 18.311 1.722 -15.695 1.00 97.50 192 ASN A O 1
ATOM 1539 N N . LYS A 1 193 ? 18.617 0.760 -17.709 1.00 97.94 193 LYS A N 1
ATOM 1540 C CA . LYS A 1 193 ? 17.488 -0.175 -17.609 1.00 97.94 193 LYS A CA 1
ATOM 1541 C C . LYS A 1 193 ? 17.656 -1.096 -16.391 1.00 97.94 193 LYS A C 1
ATOM 1543 O O . LYS A 1 193 ? 16.786 -1.090 -15.527 1.00 97.94 193 LYS A O 1
ATOM 1548 N N . LYS A 1 194 ? 18.795 -1.786 -16.259 1.00 98.00 194 LYS A N 1
ATOM 1549 C CA . LYS A 1 194 ? 19.086 -2.691 -15.127 1.00 98.00 194 LYS A CA 1
ATOM 1550 C C . LYS A 1 194 ? 18.994 -1.999 -13.766 1.00 98.00 194 LYS A C 1
ATOM 1552 O O . LYS A 1 194 ? 18.454 -2.554 -12.812 1.00 98.00 194 LYS A O 1
ATOM 1557 N N . LYS A 1 195 ? 19.484 -0.760 -13.664 1.00 98.19 195 LYS A N 1
ATOM 1558 C CA . LYS A 1 195 ? 19.366 0.042 -12.436 1.00 98.19 195 LYS A CA 1
ATOM 1559 C C . LYS A 1 195 ? 17.902 0.276 -12.048 1.00 98.19 195 LYS A C 1
ATOM 1561 O O . LYS A 1 195 ? 17.557 0.174 -10.873 1.00 98.19 195 LYS A O 1
ATOM 1566 N N . LEU A 1 196 ? 17.048 0.583 -13.025 1.00 98.38 196 LEU A N 1
ATOM 1567 C CA . LEU A 1 196 ? 15.616 0.791 -12.803 1.00 98.38 196 LEU A CA 1
ATOM 1568 C C . LEU A 1 196 ? 14.878 -0.522 -12.509 1.00 98.38 196 LEU A C 1
ATOM 1570 O O . LEU A 1 196 ? 13.997 -0.523 -11.655 1.00 98.38 196 LEU A O 1
ATOM 1574 N N . GLU A 1 197 ? 15.258 -1.635 -13.143 1.00 98.00 197 GLU A N 1
ATOM 1575 C CA . GLU A 1 197 ? 14.740 -2.973 -12.807 1.00 98.00 197 GLU A CA 1
ATOM 1576 C C . GLU A 1 197 ? 15.007 -3.310 -11.340 1.00 98.00 197 GLU A C 1
ATOM 1578 O O . GLU A 1 197 ? 14.103 -3.741 -10.627 1.00 98.00 197 GLU A O 1
ATOM 1583 N N . PHE A 1 198 ? 16.222 -3.039 -10.856 1.00 98.12 198 PHE A N 1
ATOM 1584 C CA . PHE A 1 198 ? 16.565 -3.235 -9.450 1.00 98.12 198 PHE A CA 1
ATOM 1585 C C . PHE A 1 198 ? 15.726 -2.350 -8.512 1.00 98.12 198 PHE A C 1
ATOM 1587 O O . PHE A 1 198 ? 15.256 -2.820 -7.474 1.00 98.12 198 PHE A O 1
ATOM 1594 N N . GLU A 1 199 ? 15.491 -1.081 -8.871 1.00 97.50 199 GLU A N 1
ATOM 1595 C CA . GLU A 1 199 ? 14.626 -0.173 -8.098 1.00 97.50 199 GLU A CA 1
ATOM 1596 C C . GLU A 1 199 ? 13.180 -0.688 -8.029 1.00 97.50 199 GLU A C 1
ATOM 1598 O O . GLU A 1 199 ? 12.590 -0.712 -6.945 1.00 97.50 199 GLU A O 1
ATOM 1603 N N . VAL A 1 200 ? 12.626 -1.141 -9.160 1.00 98.25 200 VAL A N 1
ATOM 1604 C CA . VAL A 1 200 ? 11.293 -1.757 -9.219 1.00 98.25 200 VAL A CA 1
ATOM 1605 C C . VAL A 1 200 ? 11.248 -2.990 -8.325 1.00 98.25 200 VAL A C 1
ATOM 1607 O O . VAL A 1 200 ? 10.383 -3.064 -7.459 1.00 98.25 200 VAL A O 1
ATOM 1610 N N . ASN A 1 201 ? 12.207 -3.906 -8.454 1.00 98.00 201 ASN A N 1
ATOM 1611 C CA . ASN A 1 201 ? 12.226 -5.158 -7.698 1.00 98.00 201 ASN A CA 1
ATOM 1612 C C . ASN A 1 201 ? 12.318 -4.907 -6.178 1.00 98.00 201 ASN A C 1
ATOM 1614 O O . ASN A 1 201 ? 11.578 -5.488 -5.382 1.00 98.00 201 ASN A O 1
ATOM 1618 N N . LYS A 1 202 ? 13.140 -3.935 -5.760 1.00 97.56 202 LYS A N 1
ATOM 1619 C CA . LYS A 1 202 ? 13.206 -3.474 -4.364 1.00 97.56 202 LYS A CA 1
ATOM 1620 C C . LYS A 1 202 ? 11.854 -2.957 -3.857 1.00 97.56 202 LYS A C 1
ATOM 1622 O O . LYS A 1 202 ? 11.471 -3.241 -2.721 1.00 97.56 202 LYS A O 1
ATOM 1627 N N . LEU A 1 203 ? 11.135 -2.180 -4.668 1.00 97.38 203 LEU A N 1
ATOM 1628 C CA . LEU A 1 203 ? 9.815 -1.655 -4.311 1.00 97.38 203 LEU A CA 1
ATOM 1629 C C . LEU A 1 203 ? 8.732 -2.740 -4.317 1.00 97.38 203 LEU A C 1
ATOM 1631 O O . LEU A 1 203 ? 7.851 -2.694 -3.464 1.00 97.38 203 LEU A O 1
ATOM 1635 N N . GLU A 1 204 ? 8.811 -3.729 -5.208 1.00 96.81 204 GLU A N 1
ATOM 1636 C CA . GLU A 1 204 ? 7.902 -4.882 -5.223 1.00 96.81 204 GLU A CA 1
ATOM 1637 C C . GLU A 1 204 ? 8.045 -5.728 -3.963 1.00 96.81 204 GLU A C 1
ATOM 1639 O O . GLU A 1 204 ? 7.039 -6.076 -3.347 1.00 96.81 204 GLU A O 1
ATOM 1644 N N . LEU A 1 205 ? 9.279 -6.006 -3.534 1.00 96.69 205 LEU A N 1
ATOM 1645 C CA . LEU A 1 205 ? 9.535 -6.696 -2.269 1.00 96.69 205 LEU A CA 1
ATOM 1646 C C . LEU A 1 205 ? 8.977 -5.905 -1.085 1.00 96.69 205 LEU A C 1
ATOM 1648 O O . LEU A 1 205 ? 8.304 -6.467 -0.224 1.00 96.69 205 LEU A O 1
ATOM 1652 N N . LYS A 1 206 ? 9.192 -4.584 -1.066 1.00 95.00 206 LYS A N 1
ATOM 1653 C CA . LYS A 1 206 ? 8.636 -3.716 -0.024 1.00 95.00 206 LYS A CA 1
ATOM 1654 C C . LYS A 1 206 ? 7.106 -3.718 -0.026 1.00 95.00 206 LYS A C 1
ATOM 1656 O O . LYS A 1 206 ? 6.508 -3.726 1.042 1.00 95.00 206 LYS A O 1
ATOM 1661 N N . TYR A 1 207 ? 6.478 -3.700 -1.199 1.00 95.31 207 TYR A N 1
ATOM 1662 C CA . TYR A 1 207 ? 5.025 -3.757 -1.325 1.00 95.31 207 TYR A CA 1
ATOM 1663 C C . TYR A 1 207 ? 4.472 -5.092 -0.806 1.00 95.31 207 TYR A C 1
ATOM 1665 O O . TYR A 1 207 ? 3.577 -5.084 0.033 1.00 95.31 207 TYR A O 1
ATOM 1673 N N . LYS A 1 208 ? 5.070 -6.219 -1.218 1.00 94.88 208 LYS A N 1
ATOM 1674 C CA . LYS A 1 208 ? 4.718 -7.574 -0.752 1.00 94.88 208 LYS A CA 1
ATOM 1675 C C . LYS A 1 208 ? 4.907 -7.763 0.754 1.00 94.88 208 LYS A C 1
ATOM 1677 O O . LYS A 1 208 ? 4.169 -8.513 1.365 1.00 94.88 208 LYS A O 1
ATOM 1682 N N . ALA A 1 209 ? 5.883 -7.091 1.361 1.00 93.50 209 ALA A N 1
ATOM 1683 C CA . ALA A 1 209 ? 6.094 -7.160 2.806 1.00 93.50 209 ALA A CA 1
ATOM 1684 C C . ALA A 1 209 ? 5.026 -6.399 3.618 1.00 93.50 209 ALA A C 1
ATOM 1686 O O . ALA A 1 209 ? 4.906 -6.613 4.821 1.00 93.50 209 ALA A O 1
ATOM 1687 N N . ILE A 1 210 ? 4.294 -5.473 2.988 1.00 89.75 210 ILE A N 1
ATOM 1688 C CA . ILE A 1 210 ? 3.299 -4.608 3.646 1.00 89.75 210 ILE A CA 1
ATOM 1689 C C . ILE A 1 210 ? 1.861 -5.085 3.380 1.00 89.75 210 ILE A C 1
ATOM 1691 O O . ILE A 1 210 ? 0.970 -4.747 4.160 1.00 89.75 210 ILE A O 1
ATOM 1695 N N . ASN A 1 211 ? 1.635 -5.824 2.291 1.00 80.25 211 ASN A N 1
ATOM 1696 C CA . ASN A 1 211 ? 0.327 -6.280 1.815 1.00 80.25 211 ASN A CA 1
ATOM 1697 C C . ASN A 1 211 ? 0.140 -7.782 2.012 1.00 80.25 211 ASN A C 1
ATOM 1699 O O . ASN A 1 211 ? -0.861 -8.161 2.653 1.00 80.25 211 ASN A O 1
#

Secondary structure (DSSP, 8-state):
-HHHHHHHHHHHHHHHHHHHHHHHHHHHHGGGS-------------------------------------HHHHHHHHHHHHHHHHHHHHHHHHHHHHHHHHHHHHHHHHHHHHHHHHHHHHHHHHHHHHHHHHHHHHHHHHHHHHHHHHHHHHHHHHHHHHHHHHHHHHTT---HHHHHHHHHHHHHHHHHHHHHHHHHHHHHHHHHHH-

Organism: NCBI:txid1150112

Radius of gyration: 49.09 Å; chains: 1; bounding box: 96×58×137 Å

Sequence (211 aa):
MAYKLIYLQKKIHMKKTLTLISFFTIALVTNTYAQEGETTIPATKITPSESVETIKEAVVEPTTKAVETTAADMQKQANQLKKQADLDKLKAKNLKDEQKRIKAEEKLASKKEKAAQRDQKRIEKENKKALKQQATLIKTQKQLDKAKSKLYKAEDKYNKANLKFERNLSKGSLTPIKELKARENLLKLSNNKKKLEFEVNKLELKYKAIN

pLDDT: mean 75.84, std 25.74, range [24.33, 98.5]

Foldseek 3Di:
DVVVVVVVVVVVVVVVVVVVVVVVVVVVVVPPPDDDDDDDDDDDDDDDDDDDDDDDDDDDDDDDDDPCPDVVNVVVVVVVVVVVVVVVVVVVVVVVVVVVVVVVVVVVVVVVVVVVVVVVVVVVVVVVVVVVLVVVLVVLVVQLVVLVVVLVVLVVVLVVLVVVLVVCVVVVVDDPVNNVVSVVVSVVSVVVNVVSVVVNVVSVVVSVVSD